Protein AF-A0A6C1BSD2-F1 (afdb_monomer)

Radius of gyration: 24.53 Å; Cα contacts (8 Å, |Δi|>4): 377; chains: 1; bounding box: 72×39×65 Å

pLDDT: mean 93.05, std 9.71, range [35.31, 98.69]

Foldseek 3Di:
DALVVLLVLLCCQLPVQLLVVLLLCCLVCVCQQQPPPDPDHNLVSSQVVSVVSSVVSNQLSVLVVVQVLCVVVPWPKDAQDWQADPNDTDTFGIWTDDPQEIEGEHEDAADPDDPVVVVVVLVSQLVVVVSVCVVRVRGPYYEYEYEHQAPPHCPCVVVVVVSQVVSCVVVVHHYYYYYHLRVCVVVPNSVVSVSSVVSVVVSVVVDDPTDDQACQVDLVSSLVSHLPHDLSSLVSCLPPVQCLPQSHSVCVNHVQCSSLVVSLVCLCPDDDPCNVSSPVSSVSSVVSCCVHNPPPPPPPDD

Nearest PDB structures (foldseek):
  8ibz-assembly1_C  TM=6.500E-01  e=4.547E-03  Bombyx mori
  8gh6-assembly1_A  TM=4.644E-01  e=2.088E-03  Bombyx mori
  1y88-assembly1_A  TM=4.241E-01  e=9.586E-04  Archaeoglobus fulgidus
  8ibx-assembly1_C  TM=4.439E-01  e=9.401E-03  Bombyx mori
  7pxd-assembly1_D  TM=2.926E-01  e=2.832E+00  Mycobacterium tuberculosis

Secondary structure (DSSP, 8-state):
--HHHHHHHHHHHHHSSHHHHHHHHHHH-THHHH-TT-SS-HHHHHHHHHHHHHHHHHHHHHHHHHHHHHHHTT-EEEEEEEEEETTEEEEEEEEEE-SSEEEEEEEES-B---HHHHHHHHHHHHHHHHHHHHHHTTSSEEEEEEEES--S-BTTHHHHHHHHHHHHHHHT-EEEEEETHHHHHHTT-HHHHHHHHHHHHHHHTTS-SS----TTSSHHHHHHHHTTS-HHHHHHHHH-GGGGSTTSHHHHH-SS-HHHHHHHHHHHH--STTHHHHHHHHHHHHHHHHHHS---------

Structure (mmCIF, N/CA/C/O backbone):
data_AF-A0A6C1BSD2-F1
#
_entry.id   AF-A0A6C1BSD2-F1
#
loop_
_atom_site.group_PDB
_atom_site.id
_atom_site.type_symbol
_atom_site.label_atom_id
_atom_site.label_alt_id
_atom_site.label_comp_id
_atom_site.label_asym_id
_atom_site.label_entity_id
_atom_site.label_seq_id
_atom_site.pdbx_PDB_ins_code
_atom_site.Cartn_x
_atom_site.Cartn_y
_atom_site.Cartn_z
_atom_site.occupancy
_atom_site.B_iso_or_equiv
_atom_site.auth_seq_id
_atom_site.auth_comp_id
_atom_site.auth_asym_id
_atom_site.auth_atom_id
_atom_site.pdbx_PDB_model_num
ATOM 1 N N . MET A 1 1 ? 4.562 -17.497 -11.670 1.00 89.88 1 MET A N 1
ATOM 2 C CA . MET A 1 1 ? 4.056 -17.541 -10.279 1.00 89.88 1 MET A CA 1
ATOM 3 C C . MET A 1 1 ? 2.717 -18.262 -10.264 1.00 89.88 1 MET A C 1
ATOM 5 O O . MET A 1 1 ? 1.943 -18.081 -11.205 1.00 89.88 1 MET A O 1
ATOM 9 N N . LYS A 1 2 ? 2.427 -19.124 -9.280 1.00 93.06 2 LYS A N 1
ATOM 10 C CA . LYS A 1 2 ? 1.142 -19.855 -9.250 1.00 93.06 2 LYS A CA 1
ATOM 11 C C . LYS A 1 2 ? 0.008 -18.945 -8.768 1.00 93.06 2 LYS A C 1
ATOM 13 O O . LYS A 1 2 ? 0.247 -18.009 -8.010 1.00 93.06 2 LYS A O 1
ATOM 18 N N . CYS A 1 3 ? -1.236 -19.244 -9.160 1.00 94.62 3 CYS A N 1
ATOM 19 C CA . CYS A 1 3 ? -2.389 -18.449 -8.721 1.00 94.62 3 CYS A CA 1
ATOM 20 C C . CYS A 1 3 ? -2.559 -18.409 -7.199 1.00 94.62 3 CYS A C 1
ATOM 22 O O . CYS A 1 3 ? -2.936 -17.371 -6.670 1.00 94.62 3 CYS A O 1
ATOM 24 N N . GLU A 1 4 ? -2.272 -19.507 -6.498 1.00 95.94 4 GLU A N 1
ATOM 25 C CA . GLU A 1 4 ? -2.357 -19.566 -5.032 1.00 95.94 4 GLU A CA 1
ATOM 26 C C . GLU A 1 4 ? -1.411 -18.553 -4.373 1.00 95.94 4 GLU A C 1
ATOM 28 O O . GLU A 1 4 ? -1.825 -17.821 -3.476 1.00 95.94 4 GLU A O 1
ATOM 33 N N . ASP A 1 5 ? -0.181 -18.439 -4.884 1.00 96.56 5 ASP A N 1
ATOM 34 C CA . ASP A 1 5 ? 0.816 -17.495 -4.377 1.00 96.56 5 ASP A CA 1
ATOM 35 C C . ASP A 1 5 ? 0.387 -16.044 -4.646 1.00 96.56 5 ASP A C 1
ATOM 37 O O . ASP A 1 5 ? 0.456 -15.197 -3.757 1.00 96.56 5 ASP A O 1
ATOM 41 N N . ILE A 1 6 ? -0.119 -15.761 -5.854 1.00 97.38 6 ILE A N 1
ATOM 42 C CA . ILE A 1 6 ? -0.644 -14.436 -6.233 1.00 97.38 6 ILE A CA 1
ATOM 43 C C . ILE A 1 6 ? -1.792 -14.031 -5.300 1.00 97.38 6 ILE A C 1
ATOM 45 O O . ILE A 1 6 ? -1.814 -12.917 -4.780 1.00 97.38 6 ILE A O 1
ATOM 49 N N . ILE A 1 7 ? -2.738 -14.942 -5.066 1.00 97.25 7 ILE A N 1
ATOM 50 C CA . ILE A 1 7 ? -3.891 -14.703 -4.192 1.00 97.25 7 ILE A CA 1
ATOM 51 C C . ILE A 1 7 ? -3.448 -14.484 -2.745 1.00 97.25 7 ILE A C 1
ATOM 53 O O . ILE A 1 7 ? -3.994 -13.604 -2.080 1.00 97.25 7 ILE A O 1
ATOM 57 N N . SER A 1 8 ? -2.456 -15.240 -2.263 1.00 96.62 8 SER A N 1
ATOM 58 C CA . SER A 1 8 ? -1.897 -15.036 -0.923 1.00 96.62 8 SER A CA 1
ATOM 59 C C . SER A 1 8 ? -1.308 -13.636 -0.784 1.00 96.62 8 SER A C 1
ATOM 61 O O . SER A 1 8 ? -1.677 -12.925 0.145 1.00 96.62 8 SER A O 1
ATOM 63 N N . VAL A 1 9 ? -0.478 -13.199 -1.740 1.00 97.25 9 VAL A N 1
ATOM 64 C CA . VAL A 1 9 ? 0.117 -11.851 -1.724 1.00 97.25 9 VAL A CA 1
ATOM 65 C C . VAL A 1 9 ? -0.964 -10.770 -1.717 1.00 97.25 9 VAL A C 1
ATOM 67 O O . VAL A 1 9 ? -0.905 -9.860 -0.891 1.00 97.25 9 VAL A O 1
ATOM 70 N N . LEU A 1 10 ? -1.985 -10.890 -2.574 1.00 97.56 10 LEU A N 1
ATOM 71 C CA . LEU A 1 10 ? -3.104 -9.943 -2.608 1.00 97.56 10 LEU A CA 1
ATOM 72 C C . LEU A 1 10 ? -3.843 -9.892 -1.267 1.00 97.56 10 LEU A C 1
ATOM 74 O O . LEU A 1 10 ? -4.085 -8.809 -0.735 1.00 97.56 10 LEU A O 1
ATOM 78 N N . ASN A 1 11 ? -4.192 -11.049 -0.704 1.00 95.94 11 ASN A N 1
ATOM 79 C CA . ASN A 1 11 ? -4.957 -11.106 0.538 1.00 95.94 11 ASN A CA 1
ATOM 80 C C . ASN A 1 11 ? -4.162 -10.560 1.729 1.00 95.94 11 ASN A C 1
ATOM 82 O O . ASN A 1 11 ? -4.698 -9.777 2.517 1.00 95.94 11 ASN A O 1
ATOM 86 N N . ASP A 1 12 ? -2.888 -10.931 1.837 1.00 95.31 12 ASP A N 1
ATOM 87 C CA . ASP A 1 12 ? -2.022 -10.506 2.932 1.00 95.31 12 ASP A CA 1
ATOM 88 C C . ASP A 1 12 ? -1.743 -9.000 2.870 1.00 95.31 12 ASP A C 1
ATOM 90 O O . ASP A 1 12 ? -1.866 -8.304 3.884 1.00 95.31 12 ASP A O 1
ATOM 94 N N . ALA A 1 13 ? -1.429 -8.472 1.682 1.00 95.31 13 ALA A N 1
ATOM 95 C CA . ALA A 1 13 ? -1.149 -7.052 1.496 1.00 95.31 13 ALA A CA 1
ATOM 96 C C . ALA A 1 13 ? -2.390 -6.185 1.754 1.00 95.31 13 ALA A C 1
ATOM 98 O O . ALA A 1 13 ? -2.319 -5.192 2.485 1.00 95.31 13 ALA A O 1
ATOM 99 N N . ILE A 1 14 ? -3.540 -6.570 1.190 1.00 94.75 14 ILE A N 1
ATOM 100 C CA . ILE A 1 14 ? -4.758 -5.752 1.203 1.00 94.75 14 ILE A CA 1
ATOM 101 C C . ILE A 1 14 ? -5.483 -5.870 2.549 1.00 94.75 14 ILE A C 1
ATOM 103 O O . ILE A 1 14 ? -5.785 -4.846 3.169 1.00 94.75 14 ILE A O 1
ATOM 107 N N . PHE A 1 15 ? -5.709 -7.096 3.033 1.00 93.25 15 PHE A N 1
ATOM 108 C CA . PHE A 1 15 ? -6.579 -7.381 4.184 1.00 93.25 15 PHE A CA 1
ATOM 109 C C . PHE A 1 15 ? -5.822 -7.796 5.455 1.00 93.25 15 PHE A C 1
ATOM 111 O O . PHE A 1 15 ? -6.416 -7.876 6.529 1.00 93.25 15 PHE A O 1
ATOM 118 N N . GLY A 1 16 ? -4.514 -8.066 5.387 1.00 91.38 16 GLY A N 1
ATOM 119 C CA . GLY A 1 16 ? -3.771 -8.599 6.535 1.00 91.38 16 GLY A CA 1
ATOM 120 C C . GLY A 1 16 ? -3.729 -7.656 7.745 1.00 91.38 16 GLY A C 1
ATOM 121 O O . GLY A 1 16 ? -3.786 -8.107 8.891 1.00 91.38 16 GLY A O 1
ATOM 122 N N . LYS A 1 17 ? -3.664 -6.339 7.501 1.00 92.31 17 LYS A N 1
ATOM 123 C CA . LYS A 1 17 ? -3.504 -5.295 8.539 1.00 92.31 17 LYS A CA 1
ATOM 124 C C . LYS A 1 17 ? -4.595 -4.223 8.541 1.00 92.31 17 LYS A C 1
ATOM 126 O O . LYS A 1 17 ? -4.500 -3.245 9.280 1.00 92.31 17 LYS A O 1
ATOM 131 N N . ASP A 1 18 ? -5.638 -4.395 7.740 1.00 92.62 18 ASP A N 1
ATOM 132 C CA . ASP A 1 18 ? -6.711 -3.413 7.552 1.00 92.62 18 ASP A CA 1
ATOM 133 C C . ASP A 1 18 ? -7.370 -2.971 8.877 1.00 92.62 18 ASP A C 1
ATOM 135 O O . ASP A 1 18 ? -7.545 -1.773 9.132 1.00 92.62 18 ASP A O 1
ATOM 139 N N . LYS A 1 19 ? -7.635 -3.924 9.783 1.00 94.88 19 LYS A N 1
ATOM 140 C CA . LYS A 1 19 ? -8.258 -3.662 11.081 1.00 94.88 19 LYS A CA 1
ATOM 141 C C . LYS A 1 19 ? -7.365 -2.826 11.990 1.00 94.88 19 LYS A C 1
ATOM 143 O O . LYS A 1 19 ? -7.853 -1.912 12.658 1.00 94.88 19 LYS A O 1
ATOM 148 N N . GLN A 1 20 ? -6.070 -3.147 12.014 1.00 95.50 20 GLN A N 1
ATOM 149 C CA . GLN A 1 20 ? -5.058 -2.440 12.800 1.00 95.50 20 GLN A CA 1
ATOM 150 C C . GLN A 1 20 ? -4.929 -0.994 12.324 1.00 95.50 20 GLN A C 1
ATOM 152 O O . GLN A 1 20 ? -5.063 -0.071 13.125 1.00 95.50 20 GLN A O 1
ATOM 157 N N . GLU A 1 21 ? -4.761 -0.805 11.016 1.00 95.38 21 GLU A N 1
ATOM 158 C CA . GLU A 1 21 ? -4.589 0.512 10.404 1.00 95.38 21 GLU A CA 1
ATOM 159 C C . GLU A 1 21 ? -5.798 1.420 10.618 1.00 95.38 21 GLU A C 1
ATOM 161 O O . GLU A 1 21 ? -5.627 2.618 10.846 1.00 95.38 21 GLU A O 1
ATOM 166 N N . LEU A 1 22 ? -7.021 0.875 10.583 1.00 96.56 22 LEU A N 1
ATOM 167 C CA . LEU A 1 22 ? -8.209 1.668 10.891 1.00 96.56 22 LEU A CA 1
ATOM 168 C C . LEU A 1 22 ? -8.178 2.168 12.343 1.00 96.56 22 LEU A C 1
ATOM 170 O O . LEU A 1 22 ? -8.413 3.352 12.580 1.00 96.56 22 LEU A O 1
ATOM 174 N N . ILE A 1 23 ? -7.845 1.311 13.314 1.00 97.56 23 ILE A N 1
ATOM 175 C CA . ILE A 1 23 ? -7.745 1.718 14.727 1.00 97.56 23 ILE A CA 1
ATOM 176 C C . ILE A 1 23 ? -6.604 2.719 14.944 1.00 97.56 23 ILE A C 1
ATOM 178 O O . ILE A 1 23 ? -6.779 3.709 15.656 1.00 97.56 23 ILE A O 1
ATOM 182 N N . GLU A 1 24 ? -5.451 2.517 14.311 1.00 97.25 24 GLU A N 1
ATOM 183 C CA . GLU A 1 24 ? -4.334 3.465 14.372 1.00 97.25 24 GLU A CA 1
ATOM 184 C C . GLU A 1 24 ? -4.720 4.817 13.776 1.00 97.25 24 GLU A C 1
ATOM 186 O O . GLU A 1 24 ? -4.515 5.857 14.406 1.00 97.25 24 GLU A O 1
ATOM 191 N N . ARG A 1 25 ? -5.380 4.821 12.613 1.00 96.56 25 ARG A N 1
ATOM 192 C CA . ARG A 1 25 ? -5.826 6.060 11.981 1.00 96.56 25 ARG A CA 1
ATOM 193 C C . ARG A 1 25 ? -6.873 6.786 12.818 1.00 96.56 25 ARG A C 1
ATOM 195 O O . ARG A 1 25 ? -6.841 8.016 12.870 1.00 96.56 25 ARG A O 1
ATOM 202 N N . LEU A 1 26 ? -7.763 6.053 13.485 1.00 96.12 26 LEU A N 1
ATOM 203 C CA . LEU A 1 26 ? -8.723 6.612 14.439 1.00 96.12 26 LEU A CA 1
ATOM 204 C C . LEU A 1 26 ? -8.036 7.254 15.642 1.00 96.12 26 LEU A C 1
ATOM 206 O O . LEU A 1 26 ? -8.467 8.310 16.099 1.00 96.12 26 LEU A O 1
ATOM 210 N N . ALA A 1 27 ? -6.961 6.642 16.136 1.00 96.88 27 ALA A N 1
ATOM 211 C CA . ALA A 1 27 ? -6.181 7.180 17.241 1.00 96.88 27 ALA A CA 1
ATOM 212 C C . ALA A 1 27 ? -5.414 8.452 16.843 1.00 96.88 27 ALA A C 1
ATOM 214 O O . ALA A 1 27 ? -5.238 9.350 17.665 1.00 96.88 27 ALA A O 1
ATOM 215 N N . GLU A 1 28 ? -4.923 8.526 15.605 1.00 96.44 28 GLU A N 1
ATOM 216 C CA . GLU A 1 28 ? -4.148 9.664 15.104 1.00 96.44 28 GLU A CA 1
ATOM 217 C C . GLU A 1 28 ? -5.007 10.852 14.669 1.00 96.44 28 GLU A C 1
ATOM 219 O O . GLU A 1 28 ? -4.642 11.988 14.954 1.00 96.44 28 GLU A O 1
ATOM 224 N N . ASN A 1 29 ? -6.100 10.592 13.946 1.00 94.38 29 ASN A N 1
ATOM 225 C CA . ASN A 1 29 ? -6.903 11.609 13.260 1.00 94.38 29 ASN A CA 1
ATOM 226 C C . ASN A 1 29 ? -8.414 11.325 13.423 1.00 94.38 29 ASN A C 1
ATOM 228 O O . ASN A 1 29 ? -9.113 11.078 12.428 1.00 94.38 29 ASN A O 1
ATOM 232 N N . PRO A 1 30 ? -8.942 11.295 14.662 1.00 93.19 30 PRO A N 1
ATOM 233 C CA . PRO A 1 30 ? -10.333 10.923 14.937 1.00 93.19 30 PRO A CA 1
ATOM 234 C C . PRO A 1 30 ? -11.348 11.811 14.199 1.00 93.19 30 PRO A C 1
ATOM 236 O O . PRO A 1 30 ? -12.362 11.327 13.693 1.00 93.19 30 PRO A O 1
ATOM 239 N N . GLU A 1 31 ? -11.059 13.103 14.042 1.00 91.62 31 GLU A N 1
ATOM 240 C CA . GLU A 1 31 ? -11.905 14.082 13.353 1.00 91.62 31 GLU A CA 1
ATOM 241 C C . GLU A 1 31 ? -12.174 13.739 11.880 1.00 91.62 31 GLU A C 1
ATOM 243 O O . GLU A 1 31 ? -13.183 14.171 11.316 1.00 91.62 31 GLU A O 1
ATOM 248 N N . ARG A 1 32 ? -11.333 12.905 11.248 1.00 89.62 32 ARG A N 1
ATOM 249 C CA . ARG A 1 32 ? -11.608 12.395 9.895 1.00 89.62 32 ARG A CA 1
ATOM 250 C C . ARG A 1 32 ? -12.838 11.488 9.846 1.00 89.62 32 ARG A C 1
ATOM 252 O O . ARG A 1 32 ? -13.468 11.402 8.786 1.00 89.62 32 ARG A O 1
ATOM 259 N N . PHE A 1 33 ? -13.187 10.860 10.964 1.00 91.94 33 PHE A N 1
ATOM 260 C CA . PHE A 1 33 ? -14.273 9.890 11.060 1.00 91.94 33 PHE A CA 1
ATOM 261 C C . PHE A 1 33 ? -15.505 10.439 11.779 1.00 91.94 33 PHE A C 1
ATOM 263 O O . PHE A 1 33 ? -16.618 10.113 11.375 1.00 91.94 33 PHE A O 1
ATOM 270 N N . ILE A 1 34 ? -15.309 11.281 12.799 1.00 90.81 34 ILE A N 1
ATOM 271 C CA . ILE A 1 34 ? -16.392 11.804 13.653 1.00 90.81 34 ILE A CA 1
ATOM 272 C C . ILE A 1 34 ? -16.614 13.324 13.530 1.00 90.81 34 ILE A C 1
ATOM 274 O O . ILE A 1 34 ? -17.400 13.898 14.275 1.00 90.81 34 ILE A O 1
ATOM 278 N N . GLY A 1 35 ? -15.914 14.010 12.622 1.00 87.62 35 GLY A N 1
ATOM 279 C CA . GLY A 1 35 ? -15.991 15.468 12.498 1.00 87.62 35 GLY A CA 1
ATOM 280 C C . GLY A 1 35 ? -17.374 15.987 12.078 1.00 87.62 35 GLY A C 1
ATOM 281 O O . GLY A 1 35 ? -17.935 15.528 11.086 1.00 87.62 35 GLY A O 1
ATOM 282 N N . LEU A 1 36 ? -17.866 17.013 12.785 1.00 87.81 36 LEU A N 1
ATOM 283 C CA . LEU A 1 36 ? -19.198 17.611 12.599 1.00 87.81 36 LEU A CA 1
ATOM 284 C C . LEU A 1 36 ? -19.437 18.184 11.191 1.00 87.81 36 LEU A C 1
ATOM 286 O O . LEU A 1 36 ? -20.522 18.049 10.636 1.00 87.81 36 LEU A O 1
ATOM 290 N N . PHE A 1 37 ? -18.424 18.808 10.586 1.00 89.12 37 PHE A N 1
ATOM 291 C CA . PHE A 1 37 ? -18.525 19.427 9.256 1.00 89.12 37 PHE A CA 1
ATOM 292 C C . PHE A 1 37 ? -18.333 18.418 8.115 1.00 89.12 37 PHE A C 1
ATOM 294 O O . PHE A 1 37 ? -17.682 18.703 7.108 1.00 89.12 37 PHE A O 1
ATOM 301 N N . ARG A 1 38 ? -18.865 17.203 8.276 1.00 81.44 38 ARG A N 1
ATOM 302 C CA . ARG A 1 38 ? -18.862 16.161 7.248 1.00 81.44 38 ARG A CA 1
ATOM 303 C C . ARG A 1 38 ? -20.281 15.613 7.087 1.00 81.44 38 ARG A C 1
ATOM 305 O O . ARG A 1 38 ? -20.904 15.255 8.077 1.00 81.44 38 ARG A O 1
ATOM 312 N N . PRO A 1 39 ? -20.785 15.476 5.850 1.00 87.25 39 PRO A N 1
ATOM 313 C CA . PRO A 1 39 ? -22.143 14.980 5.615 1.00 87.25 39 PRO A CA 1
ATOM 314 C C . PRO A 1 39 ? -22.291 13.464 5.847 1.00 87.25 39 PRO A C 1
ATOM 316 O O . PRO A 1 39 ? -23.397 12.937 5.836 1.00 87.25 39 PRO A O 1
ATOM 319 N N . THR A 1 40 ? -21.184 12.736 6.020 1.00 89.38 40 THR A N 1
ATOM 320 C CA . THR A 1 40 ? -21.150 11.269 6.126 1.00 89.38 40 THR A CA 1
ATOM 321 C C . THR A 1 40 ? -20.967 10.809 7.568 1.00 89.38 40 THR A C 1
ATOM 323 O O . THR A 1 40 ? -20.046 11.275 8.238 1.00 89.38 40 THR A O 1
ATOM 326 N N . LYS A 1 41 ? -21.759 9.819 7.991 1.00 91.00 41 LYS A N 1
ATOM 327 C CA . LYS A 1 41 ? -21.676 9.190 9.318 1.00 91.00 41 LYS A CA 1
ATOM 328 C C . LYS A 1 41 ? -20.396 8.347 9.511 1.00 91.00 41 LYS A C 1
ATOM 330 O O . LYS A 1 41 ? -19.807 7.919 8.511 1.00 91.00 41 LYS A O 1
ATOM 335 N N . PRO A 1 42 ? -20.011 8.023 10.763 1.00 91.19 42 PRO A N 1
ATOM 336 C CA . PRO A 1 42 ? -18.790 7.265 11.056 1.00 91.19 42 PRO A CA 1
ATOM 337 C C . PRO A 1 42 ? -18.680 5.915 10.335 1.00 91.19 42 PRO A C 1
ATOM 339 O O . PRO A 1 42 ? -17.617 5.600 9.808 1.00 91.19 42 PRO A O 1
ATOM 342 N N . TYR A 1 43 ? -19.782 5.162 10.223 1.00 91.81 43 TYR A N 1
ATOM 343 C CA . TYR A 1 43 ? -19.840 3.899 9.468 1.00 91.81 43 TYR A CA 1
ATOM 344 C C . TYR A 1 43 ? -19.359 4.058 8.022 1.00 91.81 43 TYR A C 1
ATOM 346 O O . TYR A 1 43 ? -18.438 3.376 7.578 1.00 91.81 43 TYR A O 1
ATOM 354 N N . ALA A 1 44 ? -19.929 5.028 7.303 1.00 92.69 44 ALA A N 1
ATOM 355 C CA . ALA A 1 44 ? -19.555 5.297 5.921 1.00 92.69 44 ALA A CA 1
ATOM 356 C C . ALA A 1 44 ? -18.099 5.773 5.809 1.00 92.69 44 ALA A C 1
ATOM 358 O O . ALA A 1 44 ? -17.425 5.454 4.834 1.00 92.69 44 ALA A O 1
ATOM 359 N N . LYS A 1 45 ? -17.589 6.507 6.808 1.00 93.25 45 LYS A N 1
ATOM 360 C CA . LYS A 1 45 ? -16.184 6.933 6.837 1.00 93.25 45 LYS A CA 1
ATOM 361 C C . LYS A 1 45 ? -15.205 5.789 7.070 1.00 93.25 45 LYS A C 1
ATOM 363 O O . LYS A 1 45 ? -14.163 5.781 6.421 1.00 93.25 45 LYS A O 1
ATOM 368 N N . ALA A 1 46 ? -15.533 4.838 7.939 1.00 94.25 46 ALA A N 1
ATOM 369 C CA . ALA A 1 46 ? -14.731 3.634 8.137 1.00 94.25 46 ALA A CA 1
ATOM 370 C C . ALA A 1 46 ? -14.640 2.814 6.840 1.00 94.25 46 ALA A C 1
ATOM 372 O O . ALA A 1 46 ? -13.541 2.496 6.396 1.00 94.25 46 ALA A O 1
ATOM 373 N N . ILE A 1 47 ? -15.776 2.576 6.172 1.00 94.69 47 ILE A N 1
ATOM 374 C CA . ILE A 1 47 ? -15.802 1.886 4.871 1.00 94.69 47 ILE A CA 1
ATOM 375 C C . ILE A 1 47 ? -15.007 2.655 3.822 1.00 94.69 47 ILE A C 1
ATOM 377 O O . ILE A 1 47 ? -14.176 2.070 3.136 1.00 94.69 47 ILE A O 1
ATOM 381 N N . GLN A 1 48 ? -15.231 3.968 3.708 1.00 94.38 48 GLN A N 1
ATOM 382 C CA . GLN A 1 48 ? -14.506 4.806 2.754 1.00 94.38 48 GLN A CA 1
ATOM 383 C C . GLN A 1 48 ? -12.991 4.698 2.963 1.00 94.38 48 GLN A C 1
ATOM 385 O O . GLN A 1 48 ? -12.251 4.595 1.988 1.00 94.38 48 GLN A O 1
ATOM 390 N N . PHE A 1 49 ? -12.534 4.723 4.216 1.00 95.19 49 PHE A N 1
ATOM 391 C CA . PHE A 1 49 ? -11.121 4.570 4.543 1.00 95.19 49 PHE A CA 1
ATOM 392 C C . PHE A 1 49 ? -10.579 3.207 4.101 1.00 95.19 49 PHE A C 1
ATOM 394 O O . PHE A 1 49 ? -9.547 3.164 3.437 1.00 95.19 49 PHE A O 1
ATOM 401 N N . LEU A 1 50 ? -11.279 2.116 4.426 1.00 95.31 50 LEU A N 1
ATOM 402 C CA . LEU A 1 50 ? -10.847 0.764 4.066 1.00 95.31 50 LEU A CA 1
ATOM 403 C C . LEU A 1 50 ? -10.799 0.571 2.551 1.00 95.31 50 LEU A C 1
ATOM 405 O O . LEU A 1 50 ? -9.779 0.136 2.038 1.00 95.31 50 LEU A O 1
ATOM 409 N N . LEU A 1 51 ? -11.839 0.986 1.823 1.00 95.19 51 LEU A N 1
ATOM 410 C CA . LEU A 1 51 ? -11.867 0.904 0.359 1.00 95.19 51 LEU A CA 1
ATOM 411 C C . LEU A 1 51 ? -10.707 1.677 -0.282 1.00 95.19 51 LEU A C 1
ATOM 413 O O . LEU A 1 51 ? -10.049 1.169 -1.182 1.00 95.19 51 LEU A O 1
ATOM 417 N N . GLN A 1 52 ? -10.420 2.888 0.204 1.00 94.12 52 GLN A N 1
ATOM 418 C CA . GLN A 1 52 ? -9.275 3.665 -0.279 1.00 94.12 52 GLN A CA 1
ATOM 419 C C . GLN A 1 52 ? -7.940 2.988 0.050 1.00 94.12 52 GLN A C 1
ATOM 421 O O . GLN A 1 52 ? -7.047 2.979 -0.793 1.00 94.12 52 GLN A O 1
ATOM 426 N N . SER A 1 53 ? -7.807 2.422 1.253 1.00 95.25 53 SER A N 1
ATOM 427 C CA . SER A 1 53 ? -6.618 1.662 1.651 1.00 95.25 53 SER A CA 1
ATOM 428 C C . SER A 1 53 ? -6.423 0.438 0.754 1.00 95.25 53 SER A C 1
ATOM 430 O O . SER A 1 53 ? -5.319 0.210 0.271 1.00 95.25 53 SER A O 1
ATOM 432 N N . HIS A 1 54 ? -7.498 -0.296 0.453 1.00 95.19 54 HIS A N 1
ATOM 433 C CA . HIS A 1 54 ? -7.446 -1.477 -0.402 1.00 95.19 54 HIS A CA 1
ATOM 434 C C . HIS A 1 54 ? -6.971 -1.149 -1.820 1.00 95.19 54 HIS A C 1
ATOM 436 O O . HIS A 1 54 ? -6.129 -1.867 -2.344 1.00 95.19 54 HIS A O 1
ATOM 442 N N . GLU A 1 55 ? -7.451 -0.058 -2.426 1.00 94.38 55 GLU A N 1
ATOM 443 C CA . GLU A 1 55 ? -7.007 0.363 -3.766 1.00 94.38 55 GLU A CA 1
ATOM 444 C C . GLU A 1 55 ? -5.519 0.743 -3.796 1.00 94.38 55 GLU A C 1
ATOM 446 O O . GLU A 1 55 ? -4.816 0.400 -4.744 1.00 94.38 55 GLU A O 1
ATOM 451 N N . ILE A 1 56 ? -5.023 1.425 -2.755 1.00 93.12 56 ILE A N 1
ATOM 452 C CA . ILE A 1 56 ? -3.597 1.774 -2.645 1.00 93.12 56 ILE A CA 1
ATOM 453 C C . ILE A 1 56 ? -2.760 0.498 -2.529 1.00 93.12 56 ILE A C 1
ATOM 455 O O . ILE A 1 56 ? -1.863 0.271 -3.333 1.00 93.12 56 ILE A O 1
ATOM 459 N N . LYS A 1 57 ? -3.115 -0.367 -1.576 1.00 96.44 57 LYS A N 1
ATOM 460 C CA . LYS A 1 57 ? -2.405 -1.621 -1.308 1.00 96.44 57 LYS A CA 1
ATOM 461 C C . LYS A 1 57 ? -2.476 -2.608 -2.462 1.00 96.44 57 LYS A C 1
ATOM 463 O O . LYS A 1 57 ? -1.561 -3.401 -2.628 1.00 96.44 57 LYS A O 1
ATOM 468 N N . PHE A 1 58 ? -3.547 -2.575 -3.252 1.00 96.81 58 PHE A N 1
ATOM 469 C CA . PHE A 1 58 ? -3.629 -3.351 -4.482 1.00 96.81 58 PHE A CA 1
ATOM 470 C C . PHE A 1 58 ? -2.539 -2.921 -5.468 1.00 96.81 58 PHE A C 1
ATOM 472 O O . PHE A 1 58 ? -1.905 -3.782 -6.064 1.00 96.81 58 PHE A O 1
ATOM 479 N N . GLY A 1 59 ? -2.279 -1.616 -5.607 1.00 96.00 59 GLY A N 1
ATOM 480 C CA . GLY A 1 59 ? -1.154 -1.111 -6.397 1.00 96.00 59 GLY A CA 1
ATOM 481 C C . GLY A 1 59 ? 0.184 -1.671 -5.915 1.00 96.00 59 GLY A C 1
ATOM 482 O O . GLY A 1 59 ? 0.875 -2.319 -6.697 1.00 96.00 59 GLY A O 1
ATOM 483 N N . ASP A 1 60 ? 0.477 -1.512 -4.623 1.00 95.56 60 ASP A N 1
ATOM 484 C CA . ASP A 1 60 ? 1.718 -2.004 -4.006 1.00 95.56 60 ASP A CA 1
ATOM 485 C C . ASP A 1 60 ? 1.872 -3.533 -4.177 1.00 95.56 60 ASP A C 1
ATOM 487 O O . ASP A 1 60 ? 2.925 -4.033 -4.565 1.00 95.56 60 ASP A O 1
ATOM 491 N N . ALA A 1 61 ? 0.795 -4.297 -3.963 1.00 97.62 61 ALA A N 1
ATOM 492 C CA . ALA A 1 61 ? 0.803 -5.750 -4.127 1.00 97.62 61 ALA A CA 1
ATOM 493 C C . ALA A 1 61 ? 1.064 -6.170 -5.581 1.00 97.62 61 ALA A C 1
ATOM 495 O O . ALA A 1 61 ? 1.727 -7.177 -5.832 1.00 97.62 61 ALA A O 1
ATOM 496 N N . MET A 1 62 ? 0.549 -5.413 -6.554 1.00 98.12 62 MET A N 1
ATOM 497 C CA . MET A 1 62 ? 0.805 -5.688 -7.965 1.00 98.12 62 MET A CA 1
ATOM 498 C C . MET A 1 62 ? 2.268 -5.444 -8.340 1.00 98.12 62 MET A C 1
ATOM 500 O O . MET A 1 62 ? 2.794 -6.203 -9.152 1.00 98.12 62 MET A O 1
ATOM 504 N N . GLU A 1 63 ? 2.935 -4.449 -7.747 1.00 97.88 63 GLU A N 1
ATOM 505 C CA . GLU A 1 63 ? 4.382 -4.247 -7.918 1.00 97.88 63 GLU A CA 1
ATOM 506 C C . GLU A 1 63 ? 5.161 -5.492 -7.468 1.00 97.88 63 GLU A C 1
ATOM 508 O O . GLU A 1 63 ? 5.960 -6.037 -8.238 1.00 97.88 63 GLU A O 1
ATOM 513 N N . ASP A 1 64 ? 4.844 -6.008 -6.275 1.00 97.56 64 ASP A N 1
ATOM 514 C CA . ASP A 1 64 ? 5.436 -7.235 -5.730 1.00 97.56 64 ASP A CA 1
A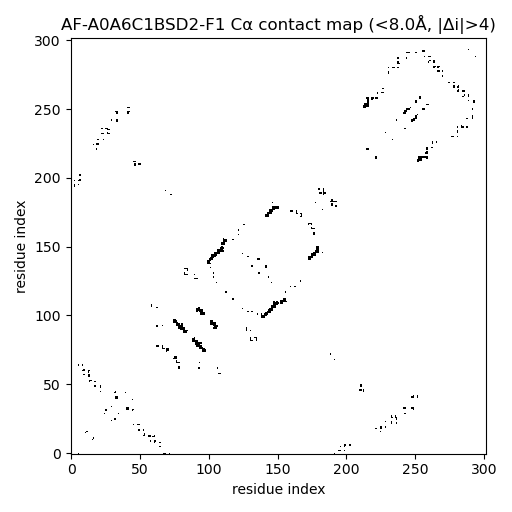TOM 515 C C . ASP A 1 64 ? 5.178 -8.458 -6.622 1.00 97.56 64 ASP A C 1
ATOM 517 O O . ASP A 1 64 ? 6.089 -9.244 -6.903 1.00 97.56 64 ASP A O 1
ATOM 521 N N . ILE A 1 65 ? 3.943 -8.635 -7.096 1.00 98.50 65 ILE A N 1
ATOM 522 C CA . ILE A 1 65 ? 3.568 -9.764 -7.959 1.00 98.50 65 ILE A CA 1
ATOM 523 C C . ILE A 1 65 ? 4.321 -9.708 -9.289 1.00 98.50 65 ILE A C 1
ATOM 525 O O . ILE A 1 65 ? 4.898 -10.712 -9.707 1.00 98.50 65 ILE A O 1
ATOM 529 N N . ILE A 1 66 ? 4.343 -8.547 -9.949 1.00 98.38 66 ILE A N 1
ATOM 530 C CA . ILE A 1 66 ? 5.017 -8.377 -11.242 1.00 98.38 66 ILE A CA 1
ATOM 531 C C . ILE A 1 66 ? 6.511 -8.670 -11.092 1.00 98.38 66 ILE A C 1
ATOM 533 O O . ILE A 1 66 ? 7.065 -9.455 -11.863 1.00 98.38 66 ILE A O 1
ATOM 537 N N . ALA A 1 67 ? 7.157 -8.110 -10.070 1.00 97.81 67 ALA A N 1
ATOM 538 C CA . ALA A 1 67 ? 8.570 -8.355 -9.818 1.00 97.81 67 ALA A CA 1
ATOM 539 C C . ALA A 1 67 ? 8.880 -9.828 -9.513 1.00 97.81 67 ALA A C 1
ATOM 541 O O . ALA A 1 67 ? 9.888 -10.355 -9.986 1.00 97.81 67 ALA A O 1
ATOM 542 N N . ASN A 1 68 ? 8.018 -10.518 -8.762 1.00 97.75 68 ASN A N 1
ATOM 543 C CA . ASN A 1 68 ? 8.185 -11.946 -8.496 1.00 97.75 68 ASN A CA 1
ATOM 544 C C . ASN A 1 68 ? 8.002 -12.799 -9.756 1.00 97.75 68 ASN A C 1
ATOM 546 O O . ASN A 1 68 ? 8.749 -13.758 -9.944 1.00 97.75 68 ASN A O 1
ATOM 550 N N . ILE A 1 69 ? 7.081 -12.431 -10.654 1.00 98.00 69 ILE A N 1
ATOM 551 C CA . ILE A 1 69 ? 6.963 -13.083 -11.965 1.00 98.00 69 ILE A CA 1
ATOM 552 C C . ILE A 1 69 ? 8.271 -12.929 -12.749 1.00 98.00 69 ILE A C 1
ATOM 554 O O . ILE A 1 69 ? 8.820 -13.929 -13.207 1.00 98.00 69 ILE A O 1
ATOM 558 N N . PHE A 1 70 ? 8.822 -11.715 -12.847 1.00 97.38 70 PHE A N 1
ATOM 559 C CA . PHE A 1 70 ? 10.122 -11.501 -13.491 1.00 97.38 70 PHE A CA 1
ATOM 560 C C . PHE A 1 70 ? 11.232 -12.333 -12.837 1.00 97.38 70 PHE A C 1
ATOM 562 O O . PHE A 1 70 ? 12.036 -12.959 -13.528 1.00 97.38 70 PHE A O 1
ATOM 569 N N . LYS A 1 71 ? 11.252 -12.416 -11.506 1.00 96.44 71 LYS A N 1
ATOM 570 C CA . LYS A 1 71 ? 12.233 -13.223 -10.776 1.00 96.44 71 LYS A CA 1
ATOM 571 C C . LYS A 1 71 ? 12.155 -14.713 -11.114 1.00 96.44 71 LYS A C 1
ATOM 573 O O . LYS A 1 71 ? 13.191 -15.346 -11.307 1.00 96.44 71 LYS A O 1
ATOM 578 N N . GLU A 1 72 ? 10.954 -15.277 -11.221 1.00 95.69 72 GLU A N 1
ATOM 579 C CA . GLU A 1 72 ? 10.766 -16.676 -11.632 1.00 95.69 72 GLU A CA 1
ATOM 580 C C . GLU A 1 72 ? 11.205 -16.939 -13.078 1.00 95.69 72 GLU A C 1
ATOM 582 O O . GLU A 1 72 ? 11.663 -18.037 -13.388 1.00 95.69 72 GLU A O 1
ATOM 587 N N . GLN A 1 73 ? 11.131 -15.922 -13.939 1.00 94.94 73 GLN A N 1
ATOM 588 C CA . GLN A 1 73 ? 11.612 -15.974 -15.322 1.00 94.94 73 GLN A CA 1
ATOM 589 C C . GLN A 1 73 ? 13.129 -15.712 -15.443 1.00 94.94 73 GLN A C 1
ATOM 591 O O . GLN A 1 73 ? 13.662 -15.625 -16.547 1.00 94.94 73 GLN A O 1
ATOM 596 N N . GLY A 1 74 ? 13.843 -15.619 -14.314 1.00 94.06 74 GLY A N 1
ATOM 597 C CA . GLY A 1 74 ? 15.304 -15.525 -14.260 1.00 94.06 74 GLY A CA 1
ATOM 598 C C . GLY A 1 74 ? 15.868 -14.103 -14.243 1.00 94.06 74 GLY A C 1
ATOM 599 O O . GLY A 1 74 ? 17.087 -13.944 -14.282 1.00 94.06 74 GLY A O 1
ATOM 600 N N . PHE A 1 75 ? 15.026 -13.072 -14.159 1.00 94.38 75 PHE A N 1
ATOM 601 C CA . PHE A 1 75 ? 15.486 -11.690 -14.028 1.00 94.38 75 PHE A CA 1
ATOM 602 C C . PHE A 1 75 ? 15.900 -11.385 -12.580 1.00 94.38 75 PHE A C 1
ATOM 604 O O . PHE A 1 75 ? 15.250 -11.817 -11.625 1.00 94.38 75 PHE A O 1
ATOM 611 N N . ASN A 1 76 ? 16.943 -10.574 -12.385 1.00 96.12 76 ASN A N 1
ATOM 612 C CA . ASN A 1 76 ? 17.225 -9.991 -11.072 1.00 96.12 76 ASN A CA 1
ATOM 613 C C . ASN A 1 76 ? 16.291 -8.788 -10.863 1.00 96.12 76 ASN A C 1
ATOM 615 O O . ASN A 1 76 ? 16.611 -7.662 -11.236 1.00 96.12 76 ASN A O 1
ATOM 619 N N . SER A 1 77 ? 15.104 -9.070 -10.323 1.00 96.81 77 SER A N 1
ATOM 620 C CA . SER A 1 77 ? 14.045 -8.091 -10.074 1.00 96.81 77 SER A CA 1
ATOM 621 C C . SER A 1 77 ? 14.011 -7.659 -8.609 1.00 96.81 77 SER A C 1
ATOM 623 O O . SER A 1 77 ? 13.951 -8.503 -7.709 1.00 96.81 77 SER A O 1
ATOM 625 N N . LYS A 1 78 ? 13.993 -6.346 -8.371 1.00 96.19 78 LYS A N 1
ATOM 626 C CA . LYS A 1 78 ? 13.895 -5.717 -7.045 1.00 96.19 78 LYS A CA 1
ATOM 627 C C . LYS A 1 78 ? 12.698 -4.768 -7.010 1.00 96.19 78 LYS A C 1
ATOM 629 O O . LYS A 1 78 ? 12.472 -4.042 -7.974 1.00 96.19 78 LYS A O 1
ATOM 634 N N . VAL A 1 79 ? 11.965 -4.765 -5.900 1.00 95.69 79 VAL A N 1
ATOM 635 C CA . VAL A 1 79 ? 10.816 -3.874 -5.662 1.00 95.69 79 VAL A CA 1
ATOM 636 C C . VAL A 1 79 ? 11.212 -2.809 -4.656 1.00 95.69 79 VAL A C 1
ATOM 638 O O . VAL A 1 79 ? 11.903 -3.123 -3.684 1.00 95.69 79 VAL A O 1
ATOM 641 N N . ASN A 1 80 ? 10.755 -1.571 -4.854 1.00 92.38 80 ASN A N 1
ATOM 642 C CA . ASN A 1 80 ? 11.025 -0.457 -3.940 1.00 92.38 80 ASN A CA 1
ATOM 643 C C . ASN A 1 80 ? 12.530 -0.237 -3.685 1.00 92.38 80 ASN A C 1
ATOM 645 O O . ASN A 1 80 ? 12.955 0.127 -2.580 1.00 92.38 80 ASN A O 1
ATOM 649 N N . GLU A 1 81 ? 13.347 -0.466 -4.718 1.00 92.31 81 GLU A N 1
ATOM 650 C CA . GLU A 1 81 ? 14.796 -0.304 -4.636 1.00 92.31 81 GLU A CA 1
ATOM 651 C C . GLU A 1 81 ? 15.141 1.176 -4.447 1.00 92.31 81 GLU A C 1
ATOM 653 O O . GLU A 1 81 ? 14.566 2.065 -5.080 1.00 92.31 81 GLU A O 1
ATOM 658 N N . ARG A 1 82 ? 16.095 1.462 -3.558 1.00 92.56 82 ARG A N 1
ATOM 659 C CA . ARG A 1 82 ? 16.512 2.838 -3.273 1.00 92.56 82 ARG A CA 1
ATOM 660 C C . ARG A 1 82 ? 17.740 3.210 -4.080 1.00 92.56 82 ARG A C 1
ATOM 662 O O . ARG A 1 82 ? 18.853 2.812 -3.748 1.00 92.56 82 ARG A O 1
ATOM 669 N N . LEU A 1 83 ? 17.543 4.075 -5.063 1.00 90.25 83 LEU A N 1
ATOM 670 C CA . LEU A 1 83 ? 18.628 4.714 -5.789 1.00 90.25 83 LEU A CA 1
ATOM 671 C C . LEU A 1 83 ? 19.096 5.946 -5.016 1.00 90.25 83 LEU A C 1
ATOM 673 O O . LEU A 1 83 ? 18.289 6.786 -4.606 1.00 90.25 83 LEU A O 1
ATOM 677 N N . THR A 1 84 ? 20.405 6.046 -4.793 1.00 84.50 84 THR A N 1
ATOM 678 C CA . THR A 1 84 ? 21.007 7.206 -4.129 1.00 84.50 84 THR A CA 1
ATOM 679 C C . THR A 1 84 ? 21.614 8.114 -5.186 1.00 84.50 84 THR A C 1
ATOM 681 O O . THR A 1 84 ? 22.603 7.752 -5.811 1.00 84.50 84 THR A O 1
ATOM 684 N N . SER A 1 85 ? 21.040 9.303 -5.349 1.00 77.94 85 SER A N 1
ATOM 685 C CA . SER A 1 85 ? 21.524 10.342 -6.261 1.00 77.94 85 SER A CA 1
ATOM 686 C C . SER A 1 85 ? 21.712 11.637 -5.479 1.00 77.94 85 SER A C 1
ATOM 688 O O . SER A 1 85 ? 20.805 12.083 -4.770 1.00 77.94 85 SER A O 1
ATOM 690 N N . ASN A 1 86 ? 22.905 12.232 -5.554 1.00 72.44 86 ASN A N 1
ATOM 691 C CA . ASN A 1 86 ? 23.231 13.504 -4.893 1.00 72.44 86 ASN A CA 1
ATOM 692 C C . ASN A 1 86 ? 22.850 13.559 -3.393 1.00 72.44 86 ASN A C 1
ATOM 694 O O . ASN A 1 86 ? 22.353 14.569 -2.888 1.00 72.44 86 ASN A O 1
ATOM 698 N N . GLY A 1 87 ? 23.034 12.444 -2.673 1.00 73.31 87 GLY A N 1
ATOM 699 C CA . GLY A 1 87 ? 22.699 12.314 -1.247 1.00 73.31 87 GLY A CA 1
ATOM 700 C C . GLY A 1 87 ? 21.199 12.220 -0.932 1.00 73.31 87 GLY A C 1
ATOM 701 O O . GLY A 1 87 ? 20.821 12.244 0.240 1.00 73.31 87 GLY A O 1
ATOM 702 N N . LYS A 1 88 ? 20.334 12.114 -1.948 1.00 81.12 88 LYS A N 1
ATOM 703 C CA . LYS A 1 88 ? 18.895 11.869 -1.803 1.00 81.12 88 LYS A CA 1
ATOM 704 C C . LYS A 1 88 ? 18.566 10.444 -2.234 1.00 81.12 88 LYS A C 1
ATOM 706 O O . LYS A 1 88 ? 18.991 9.994 -3.292 1.00 81.12 88 LYS A O 1
ATOM 711 N N . ASN A 1 89 ? 17.749 9.774 -1.428 1.00 84.81 89 ASN A N 1
ATOM 712 C CA . ASN A 1 89 ? 17.243 8.445 -1.746 1.00 84.81 89 ASN A CA 1
ATOM 713 C C . ASN A 1 89 ? 15.920 8.572 -2.504 1.00 84.81 89 ASN A C 1
ATOM 715 O O . ASN A 1 89 ? 14.985 9.213 -2.014 1.00 84.81 89 ASN A O 1
ATOM 719 N N . LEU A 1 90 ? 15.842 7.946 -3.674 1.00 89.31 90 LEU A N 1
ATOM 720 C CA . LEU A 1 90 ? 14.625 7.798 -4.463 1.00 89.31 90 LEU A CA 1
ATOM 721 C C . LEU A 1 90 ? 14.268 6.316 -4.548 1.00 89.31 90 LEU A C 1
ATOM 723 O O . LEU A 1 90 ? 15.100 5.502 -4.929 1.00 89.31 90 LEU A O 1
ATOM 727 N N . SER A 1 91 ? 13.040 5.982 -4.158 1.00 91.44 91 SER A N 1
ATOM 728 C CA . SER A 1 91 ? 12.505 4.624 -4.287 1.00 91.44 91 SER A CA 1
ATOM 729 C C . SER A 1 91 ? 11.966 4.441 -5.694 1.00 91.44 91 SER A C 1
ATOM 731 O O . SER A 1 91 ? 11.182 5.282 -6.135 1.00 91.44 91 SER A O 1
ATOM 733 N N . VAL A 1 92 ? 12.367 3.379 -6.379 1.00 93.19 92 VAL A N 1
ATOM 734 C CA . VAL A 1 92 ? 11.816 2.989 -7.679 1.00 93.19 92 VAL A CA 1
ATOM 735 C C . VAL A 1 92 ? 10.910 1.780 -7.520 1.00 93.19 92 VAL A C 1
ATOM 737 O O . VAL A 1 92 ? 11.204 0.920 -6.695 1.00 93.19 92 VAL A O 1
ATOM 740 N N . ASP A 1 93 ? 9.818 1.730 -8.283 1.00 96.69 93 ASP A N 1
ATOM 741 C CA . ASP A 1 93 ? 8.756 0.741 -8.066 1.00 96.69 93 ASP A CA 1
ATOM 742 C C . ASP A 1 93 ? 9.300 -0.664 -8.375 1.00 96.69 93 ASP A C 1
ATOM 744 O O . ASP A 1 93 ? 9.382 -1.503 -7.479 1.00 96.69 93 ASP A O 1
ATOM 748 N N . ILE A 1 94 ? 9.801 -0.889 -9.598 1.00 98.19 94 ILE A N 1
ATOM 749 C CA . ILE A 1 94 ? 10.512 -2.119 -9.976 1.00 98.19 94 ILE A CA 1
ATOM 750 C C . ILE A 1 94 ? 11.815 -1.780 -10.713 1.00 98.19 94 ILE A C 1
ATOM 752 O O . ILE A 1 94 ? 11.844 -0.946 -11.621 1.00 98.19 94 ILE A O 1
ATOM 756 N N . LEU A 1 95 ? 12.893 -2.472 -10.347 1.00 97.94 95 LEU A N 1
ATOM 757 C CA . LEU A 1 95 ? 14.176 -2.459 -11.044 1.00 97.94 95 LEU A CA 1
ATOM 758 C C . LEU A 1 95 ? 14.506 -3.871 -11.529 1.00 97.94 95 LEU A C 1
ATOM 760 O O . LEU A 1 95 ? 14.609 -4.792 -10.716 1.00 97.94 95 LEU A O 1
ATOM 764 N N . LEU A 1 96 ? 14.719 -4.024 -12.836 1.00 97.38 96 LEU A N 1
ATOM 765 C CA . LEU A 1 96 ? 15.286 -5.239 -13.418 1.00 97.38 96 LEU A CA 1
ATOM 766 C C . LEU A 1 96 ? 16.751 -4.988 -13.757 1.00 97.38 96 LEU A C 1
ATOM 768 O O . LEU A 1 96 ? 17.062 -4.077 -14.519 1.00 97.38 96 LEU A O 1
ATOM 772 N N . GLU A 1 97 ? 17.641 -5.804 -13.215 1.00 94.62 97 GLU A N 1
ATOM 773 C CA . GLU A 1 97 ? 19.083 -5.701 -13.415 1.00 94.62 97 GLU A CA 1
ATOM 774 C C . GLU A 1 97 ? 19.598 -6.971 -14.109 1.00 94.62 97 GLU A C 1
ATOM 776 O O . GLU A 1 97 ? 19.145 -8.084 -13.850 1.00 94.62 97 GLU A O 1
ATOM 781 N N . GLY A 1 98 ? 20.537 -6.813 -15.027 1.00 89.62 98 GLY A N 1
ATOM 782 C CA . GLY A 1 98 ? 21.271 -7.890 -15.681 1.00 89.62 98 GLY A CA 1
ATOM 783 C C . GLY A 1 98 ? 22.730 -7.480 -15.844 1.00 89.62 98 GLY A C 1
ATOM 784 O O . GLY A 1 98 ? 23.104 -6.371 -15.477 1.00 89.62 98 GLY A O 1
ATOM 785 N N . ASP A 1 99 ? 23.556 -8.345 -16.427 1.00 86.62 99 ASP A N 1
ATOM 786 C CA . ASP A 1 99 ? 25.015 -8.142 -16.450 1.00 86.62 99 ASP A CA 1
ATOM 787 C C . ASP A 1 99 ? 25.456 -6.817 -17.097 1.00 86.62 99 ASP A C 1
ATOM 789 O O . ASP A 1 99 ? 26.447 -6.218 -16.686 1.00 86.62 99 ASP A O 1
ATOM 793 N N . LYS A 1 100 ? 24.733 -6.372 -18.132 1.00 91.19 100 LYS A N 1
ATOM 794 C CA . LYS A 1 100 ? 24.981 -5.113 -18.860 1.00 91.19 100 LYS A CA 1
ATOM 795 C C . LYS A 1 100 ? 23.696 -4.397 -19.269 1.00 91.19 100 LYS A C 1
ATOM 797 O O . LYS A 1 100 ? 23.678 -3.613 -20.222 1.00 91.19 100 LYS A O 1
ATOM 802 N N . SER A 1 101 ? 22.600 -4.722 -18.596 1.00 94.94 101 SER A N 1
ATOM 803 C CA . SER A 1 101 ? 21.286 -4.166 -18.890 1.00 94.94 101 SER A CA 1
ATOM 804 C C . SER A 1 101 ? 20.560 -3.807 -17.611 1.00 94.94 101 SER A C 1
ATOM 806 O O . SER A 1 101 ? 20.595 -4.587 -16.663 1.00 94.94 101 SER A O 1
ATOM 808 N N . ALA A 1 102 ? 19.873 -2.674 -17.588 1.00 97.12 102 ALA A N 1
ATOM 809 C CA . ALA A 1 102 ? 18.984 -2.342 -16.489 1.00 97.12 102 ALA A CA 1
ATOM 810 C C . ALA A 1 102 ? 17.709 -1.672 -17.009 1.00 97.12 102 ALA A C 1
ATOM 812 O O . ALA A 1 102 ? 17.739 -0.883 -17.955 1.00 97.12 102 ALA A O 1
ATOM 813 N N . TYR A 1 103 ? 16.588 -1.982 -16.364 1.00 98.19 103 TYR A N 1
ATOM 814 C CA . TYR A 1 103 ? 15.278 -1.436 -16.690 1.00 98.19 103 TYR A CA 1
ATOM 815 C C . TYR A 1 103 ? 14.640 -0.860 -15.434 1.00 98.19 103 TYR A C 1
ATOM 817 O O . TYR A 1 103 ? 14.407 -1.577 -14.458 1.00 98.19 103 TYR A O 1
ATOM 825 N N . LEU A 1 104 ? 14.333 0.431 -15.483 1.00 98.00 104 LEU A N 1
ATOM 826 C CA . LEU A 1 104 ? 13.520 1.105 -14.483 1.00 98.00 104 LEU A CA 1
ATOM 827 C C . LEU A 1 104 ? 12.054 1.000 -14.897 1.00 98.00 104 LEU A C 1
ATOM 829 O O . LEU A 1 104 ? 11.699 1.510 -15.956 1.00 98.00 104 LEU A O 1
ATOM 833 N N . ILE A 1 105 ? 11.197 0.413 -14.067 1.00 98.50 105 ILE A N 1
ATOM 834 C CA . ILE A 1 105 ? 9.764 0.296 -14.349 1.00 98.50 105 ILE A CA 1
ATOM 835 C C . ILE A 1 105 ? 8.980 1.060 -13.275 1.00 98.50 105 ILE A C 1
ATOM 837 O O . ILE A 1 105 ? 8.997 0.696 -12.102 1.00 98.50 105 ILE A O 1
ATOM 841 N N . GLU A 1 106 ? 8.284 2.119 -13.688 1.00 97.88 106 GLU A N 1
ATOM 842 C CA . GLU A 1 106 ? 7.291 2.834 -12.880 1.00 97.88 106 GLU A CA 1
ATOM 843 C C . GLU A 1 106 ? 5.925 2.194 -13.098 1.00 97.88 106 GLU A C 1
ATOM 845 O O . GLU A 1 106 ? 5.428 2.178 -14.227 1.00 97.88 106 GLU A O 1
ATOM 850 N N . VAL A 1 107 ? 5.289 1.714 -12.035 1.00 97.38 107 VAL A N 1
ATOM 851 C CA . VAL A 1 107 ? 4.027 0.980 -12.133 1.00 97.38 107 VAL A CA 1
ATOM 852 C C . VAL A 1 107 ? 2.873 1.877 -11.710 1.00 97.38 107 VAL A C 1
ATOM 854 O O . VAL A 1 107 ? 2.937 2.631 -10.737 1.00 97.38 107 VAL A O 1
ATOM 857 N N . LYS A 1 108 ? 1.782 1.823 -12.467 1.00 95.50 108 LYS A N 1
ATOM 858 C CA . LYS A 1 108 ? 0.515 2.471 -12.140 1.00 95.50 108 LYS A CA 1
ATOM 859 C C . LYS A 1 108 ? -0.621 1.511 -12.447 1.00 95.50 108 LYS A C 1
ATOM 861 O O . LYS A 1 108 ? -0.592 0.785 -13.435 1.00 95.50 108 LYS A O 1
ATOM 866 N N . VAL A 1 109 ? -1.65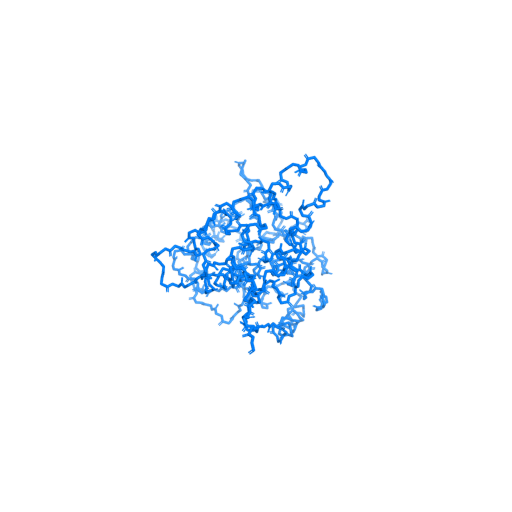6 1.510 -11.609 1.00 94.94 109 VAL A N 1
ATOM 867 C CA . VAL A 1 109 ? -2.790 0.605 -11.835 1.00 94.94 109 VAL A CA 1
ATOM 868 C C . VAL A 1 109 ? -3.596 1.042 -13.061 1.00 94.94 109 VAL A C 1
ATOM 870 O O . VAL A 1 109 ? -3.930 0.191 -13.873 1.00 94.94 109 VAL A O 1
ATOM 873 N N . ARG A 1 110 ? -3.893 2.343 -13.225 1.00 92.88 110 ARG A N 1
ATOM 874 C CA . ARG A 1 110 ? -4.754 2.873 -14.306 1.00 92.88 110 ARG A CA 1
ATOM 875 C C . ARG A 1 110 ? -4.309 4.251 -14.795 1.00 92.88 110 ARG A C 1
ATOM 877 O O . ARG A 1 110 ? -3.757 5.023 -14.015 1.00 92.88 110 ARG A O 1
ATOM 884 N N . ASP A 1 111 ? -4.633 4.581 -16.047 1.00 92.12 111 ASP A N 1
ATOM 885 C CA . ASP A 1 111 ? -4.484 5.920 -16.638 1.00 92.12 111 ASP A CA 1
ATOM 886 C C . ASP A 1 111 ? -5.839 6.660 -16.678 1.00 92.12 111 ASP A C 1
ATOM 888 O O . ASP A 1 111 ? -6.505 6.747 -17.713 1.00 92.12 111 ASP A O 1
ATOM 892 N N . ASP A 1 112 ? -6.272 7.196 -15.532 1.00 87.75 112 ASP A N 1
ATOM 893 C CA . ASP A 1 112 ? -7.549 7.923 -15.391 1.00 87.75 112 ASP A CA 1
ATOM 894 C C . ASP A 1 112 ? -7.418 9.328 -14.772 1.00 87.75 112 ASP A C 1
ATOM 896 O O . ASP A 1 112 ? -8.405 10.052 -14.580 1.00 87.75 112 ASP A O 1
ATOM 900 N N . HIS A 1 113 ? -6.185 9.746 -14.501 1.00 84.81 113 HIS A N 1
ATOM 901 C CA . HIS A 1 113 ? -5.890 10.848 -13.601 1.00 84.81 113 HIS A CA 1
ATOM 902 C C . HIS A 1 113 ? -6.332 12.229 -14.116 1.00 84.81 113 HIS A C 1
ATOM 904 O O . HIS A 1 113 ? -6.594 12.448 -15.309 1.00 84.81 113 HIS A O 1
ATOM 910 N N . ASP A 1 114 ? -6.451 13.175 -13.181 1.00 85.38 114 ASP A N 1
ATOM 911 C CA . ASP A 1 114 ? -6.616 14.598 -13.481 1.00 85.38 114 ASP A CA 1
ATOM 912 C C . ASP A 1 114 ? -5.307 15.223 -14.006 1.00 85.38 114 ASP A C 1
ATOM 914 O O . ASP A 1 114 ? -4.238 14.605 -13.978 1.00 85.38 114 ASP A O 1
ATOM 918 N N . SER A 1 115 ? -5.394 16.454 -14.521 1.00 82.31 115 SER A N 1
ATOM 919 C CA . SER A 1 115 ? -4.257 17.118 -15.166 1.00 82.31 115 SER A CA 1
ATOM 920 C C . SER A 1 115 ? -3.075 17.367 -14.225 1.00 82.31 115 SER A C 1
ATOM 922 O O . SER A 1 115 ? -1.932 17.188 -14.632 1.00 82.31 115 SER A O 1
ATOM 924 N N . SER A 1 116 ? -3.327 17.725 -12.964 1.00 86.19 116 SER A N 1
ATOM 925 C CA . SER A 1 116 ? -2.253 17.984 -11.998 1.00 86.19 116 SER A CA 1
ATOM 926 C C . SER A 1 116 ? -1.535 16.695 -11.594 1.00 86.19 116 SER A C 1
ATOM 928 O O . SER A 1 116 ? -0.313 16.680 -11.448 1.00 86.19 116 SER A O 1
ATOM 930 N N . LYS A 1 117 ? -2.272 15.588 -11.453 1.00 87.62 117 LYS A N 1
ATOM 931 C CA . LYS A 1 117 ? -1.698 14.281 -11.117 1.00 87.62 117 LYS A CA 1
ATOM 932 C C . LYS A 1 117 ? -0.844 13.708 -12.242 1.00 87.62 117 LYS A C 1
ATOM 934 O O . LYS A 1 117 ? 0.247 13.223 -11.954 1.00 87.62 117 LYS A O 1
ATOM 939 N N . LYS A 1 118 ? -1.288 13.777 -13.504 1.00 91.25 118 LYS A N 1
ATOM 940 C CA . LYS A 1 118 ? -0.488 13.254 -14.631 1.00 91.25 118 LYS A CA 1
ATOM 941 C C . LYS A 1 118 ? 0.817 14.032 -14.838 1.00 91.25 118 LYS A C 1
ATOM 943 O O . LYS A 1 118 ? 1.847 13.424 -15.108 1.00 91.25 118 LYS A O 1
ATOM 948 N N . GLU A 1 119 ? 0.797 15.351 -14.632 1.00 91.56 119 GLU A N 1
ATOM 949 C CA . GLU A 1 119 ? 2.009 16.184 -14.646 1.00 91.56 119 GLU A CA 1
ATOM 950 C C . GLU A 1 119 ? 2.966 15.800 -13.513 1.00 91.56 119 GLU A C 1
ATOM 952 O O . GLU A 1 119 ? 4.158 15.592 -13.744 1.00 91.56 119 GLU A O 1
ATOM 957 N N . GLY A 1 120 ? 2.436 15.622 -12.298 1.00 93.81 120 GLY A N 1
ATOM 958 C CA . GLY A 1 120 ? 3.220 15.164 -11.151 1.00 93.81 120 GLY A CA 1
ATOM 959 C C . GLY A 1 120 ? 3.865 13.791 -11.364 1.00 93.81 120 GLY A C 1
ATOM 960 O O . GLY A 1 120 ? 4.992 13.572 -10.922 1.00 93.81 120 GLY A O 1
ATOM 961 N N . GLN A 1 121 ? 3.195 12.879 -12.074 1.00 93.50 121 GLN A N 1
ATOM 962 C CA . GLN A 1 121 ? 3.746 11.561 -12.401 1.00 93.50 121 GLN A CA 1
ATOM 963 C C . GLN A 1 121 ? 4.917 11.634 -13.374 1.00 93.50 121 GLN A C 1
ATOM 965 O O . GLN A 1 121 ? 5.934 10.996 -13.118 1.00 93.50 121 GLN A O 1
ATOM 970 N N . ILE A 1 122 ? 4.810 12.437 -14.437 1.00 96.25 122 ILE A N 1
ATOM 971 C CA . ILE A 1 122 ? 5.931 12.665 -15.360 1.00 96.25 122 ILE A CA 1
ATOM 972 C C . ILE A 1 122 ? 7.126 13.255 -14.612 1.00 96.25 122 ILE A C 1
ATOM 974 O O . ILE A 1 122 ? 8.246 12.779 -14.778 1.00 96.25 122 ILE A O 1
ATOM 978 N N . PHE A 1 123 ? 6.894 14.238 -13.738 1.00 95.06 123 PHE A N 1
ATOM 979 C CA . PHE A 1 123 ? 7.967 14.833 -12.944 1.00 95.06 123 PHE A CA 1
ATOM 980 C C . PHE A 1 123 ? 8.627 13.822 -11.993 1.00 95.06 123 PHE A C 1
ATOM 982 O O . PHE A 1 123 ? 9.850 13.785 -11.871 1.00 95.06 123 PHE A O 1
ATOM 989 N N . ASN A 1 124 ? 7.835 12.975 -11.327 1.00 94.12 124 ASN A N 1
ATOM 990 C CA . ASN A 1 124 ? 8.367 11.918 -10.468 1.00 94.12 124 ASN A CA 1
ATOM 991 C C . ASN A 1 124 ? 9.191 10.901 -11.267 1.00 94.12 124 ASN A C 1
ATOM 993 O O . ASN A 1 124 ? 10.294 10.548 -10.858 1.00 94.12 124 ASN A O 1
ATOM 997 N N . PHE A 1 125 ? 8.675 10.475 -12.421 1.00 96.62 125 PHE A N 1
ATOM 998 C CA . PHE A 1 125 ? 9.351 9.526 -13.295 1.00 96.62 125 PHE A CA 1
ATOM 999 C C . PHE A 1 125 ? 10.664 10.092 -13.844 1.00 96.62 125 PHE A C 1
ATOM 1001 O O . PHE A 1 125 ? 11.687 9.419 -13.777 1.00 96.62 125 PHE A O 1
ATOM 1008 N N . GLN A 1 126 ? 10.679 11.358 -14.272 1.00 96.38 126 GLN A N 1
ATOM 1009 C CA . GLN A 1 126 ? 11.903 12.048 -14.683 1.00 96.38 126 GLN A CA 1
ATOM 1010 C C . GLN A 1 126 ? 12.972 12.012 -13.582 1.00 96.38 126 GLN A C 1
ATOM 1012 O O . GLN A 1 126 ? 14.112 11.646 -13.848 1.00 96.38 126 GLN A O 1
ATOM 1017 N N . ARG A 1 127 ? 12.615 12.334 -12.333 1.00 94.62 127 ARG A N 1
ATOM 1018 C CA . ARG A 1 127 ? 13.571 12.294 -11.212 1.00 94.62 127 ARG A CA 1
ATOM 1019 C C . ARG A 1 127 ? 14.120 10.892 -10.953 1.00 94.62 127 ARG A C 1
ATOM 1021 O O . ARG A 1 127 ? 15.275 10.751 -10.560 1.00 94.62 127 ARG A O 1
ATOM 1028 N N . LYS A 1 128 ? 13.292 9.860 -11.140 1.00 95.38 128 LYS A N 1
ATOM 1029 C CA . LYS A 1 128 ? 13.725 8.462 -11.035 1.00 95.38 128 LYS A CA 1
ATOM 1030 C C . LYS A 1 128 ? 14.675 8.095 -12.181 1.00 95.38 128 LYS A C 1
ATOM 1032 O O . LYS A 1 128 ? 15.685 7.459 -11.910 1.00 95.38 128 LYS A O 1
ATOM 1037 N N . LEU A 1 129 ? 14.411 8.552 -13.411 1.00 95.81 129 LEU A N 1
ATOM 1038 C CA . LEU A 1 129 ? 15.317 8.370 -14.553 1.00 95.81 129 LEU A CA 1
ATOM 1039 C C . LEU A 1 129 ? 16.675 9.038 -14.327 1.00 95.81 129 LEU A C 1
ATOM 1041 O O . LEU A 1 129 ? 17.694 8.411 -14.579 1.00 95.81 129 LEU A O 1
ATOM 1045 N N . GLU A 1 130 ? 16.700 10.268 -13.809 1.00 94.50 130 GLU A N 1
ATOM 1046 C CA . GLU A 1 130 ? 17.946 10.979 -13.484 1.00 94.50 130 GLU A CA 1
ATOM 1047 C C . GLU A 1 130 ? 18.816 10.156 -12.521 1.00 94.50 130 GLU A C 1
ATOM 1049 O O . GLU A 1 130 ? 19.973 9.868 -12.821 1.00 94.50 130 GLU A O 1
ATOM 1054 N N . ALA A 1 131 ? 18.241 9.691 -11.407 1.00 94.62 131 ALA A N 1
ATOM 1055 C CA . ALA A 1 131 ? 18.963 8.850 -10.452 1.00 94.62 131 ALA A CA 1
ATOM 1056 C C . ALA A 1 131 ? 19.360 7.485 -11.034 1.00 94.62 131 ALA A C 1
ATOM 1058 O O . ALA A 1 131 ? 20.426 6.961 -10.721 1.00 94.62 131 ALA A O 1
ATOM 1059 N N . PHE A 1 132 ? 18.513 6.906 -11.881 1.00 95.44 132 PHE A N 1
ATOM 1060 C CA . PHE A 1 132 ? 18.784 5.644 -12.556 1.00 95.44 132 PHE A CA 1
ATOM 1061 C C . PHE A 1 132 ? 19.977 5.746 -13.512 1.00 95.44 132 PHE A C 1
ATOM 1063 O O . PHE A 1 132 ? 20.866 4.901 -13.460 1.00 95.44 132 PHE A O 1
ATOM 1070 N N . ILE A 1 133 ? 20.053 6.812 -14.311 1.00 94.88 133 ILE A N 1
ATOM 1071 C CA . ILE A 1 133 ? 21.178 7.076 -15.216 1.00 94.88 133 ILE A CA 1
ATOM 1072 C C . ILE A 1 133 ? 22.463 7.350 -14.426 1.00 94.88 133 ILE A C 1
ATOM 1074 O O . ILE A 1 133 ? 23.520 6.862 -14.808 1.00 94.88 133 ILE A O 1
ATOM 1078 N N . GLU A 1 134 ? 22.395 8.085 -13.311 1.00 93.38 134 GLU A N 1
ATOM 1079 C CA . GLU A 1 134 ? 23.574 8.325 -12.467 1.00 93.38 134 GLU A CA 1
ATOM 1080 C C . GLU A 1 134 ? 24.174 7.029 -11.899 1.00 93.38 134 GLU A C 1
ATOM 1082 O O . GLU A 1 134 ? 25.394 6.919 -11.789 1.00 93.38 134 GLU A O 1
ATOM 1087 N N . VAL A 1 135 ? 23.335 6.051 -11.541 1.00 93.00 135 VAL A N 1
ATOM 1088 C CA . VAL A 1 135 ? 23.785 4.781 -10.946 1.00 93.00 135 VAL A CA 1
ATOM 1089 C C . VAL A 1 135 ? 24.201 3.762 -12.010 1.00 93.00 135 VAL A C 1
ATOM 1091 O O . VAL A 1 135 ? 25.190 3.058 -11.821 1.00 93.00 135 VAL A O 1
ATOM 1094 N N . TYR A 1 136 ? 23.464 3.676 -13.120 1.00 94.00 136 TYR A N 1
ATOM 1095 C CA . TYR A 1 136 ? 23.611 2.606 -14.112 1.00 94.00 136 TYR A CA 1
ATOM 1096 C C . TYR A 1 136 ? 24.165 3.068 -15.463 1.00 94.00 136 TYR A C 1
ATOM 1098 O O . TYR A 1 136 ? 24.285 2.248 -16.365 1.00 94.00 136 TYR A O 1
ATOM 1106 N N . GLY A 1 137 ? 24.535 4.342 -15.623 1.00 91.94 137 GLY A N 1
ATOM 1107 C CA . GLY A 1 137 ? 24.894 4.966 -16.906 1.00 91.94 137 GLY A CA 1
ATOM 1108 C C . GLY A 1 137 ? 26.044 4.325 -17.693 1.00 91.94 137 GLY A C 1
ATOM 1109 O O . GLY A 1 137 ? 26.215 4.635 -18.867 1.00 91.94 137 GLY A O 1
ATOM 1110 N N . GLU A 1 138 ? 26.824 3.432 -17.078 1.00 92.38 138 GLU A N 1
ATOM 1111 C CA . GLU A 1 138 ? 27.875 2.654 -17.751 1.00 92.38 138 GLU A CA 1
ATOM 1112 C C . GLU A 1 138 ? 27.350 1.390 -18.460 1.00 92.38 138 GLU A C 1
ATOM 1114 O O . GLU A 1 138 ? 28.091 0.742 -19.201 1.00 92.38 138 GLU A O 1
ATOM 1119 N N . TYR A 1 139 ? 26.091 1.008 -18.233 1.00 94.69 139 TYR A N 1
ATOM 1120 C CA . TYR A 1 139 ? 25.488 -0.186 -18.822 1.00 94.69 139 TYR A CA 1
ATOM 1121 C C . TYR A 1 139 ? 25.159 0.048 -20.300 1.00 94.69 139 TYR A C 1
ATOM 1123 O O . TYR A 1 139 ? 24.772 1.139 -20.709 1.00 94.69 139 TYR A O 1
ATOM 1131 N N . GLU A 1 140 ? 25.273 -1.008 -21.108 1.00 91.44 140 GLU A N 1
ATOM 1132 C CA . GLU A 1 140 ? 25.061 -0.928 -22.560 1.00 91.44 140 GLU A CA 1
ATOM 1133 C C . GLU A 1 140 ? 23.581 -0.758 -22.922 1.00 91.44 140 GLU A C 1
ATOM 1135 O O . GLU A 1 140 ? 23.260 -0.068 -23.886 1.00 91.44 140 GLU A O 1
ATOM 1140 N N . ASN A 1 141 ? 22.682 -1.384 -22.154 1.00 92.56 141 ASN A N 1
ATOM 1141 C CA . ASN A 1 141 ? 21.245 -1.367 -22.421 1.00 92.56 141 ASN A CA 1
ATOM 1142 C C . ASN A 1 141 ? 20.490 -0.805 -21.217 1.00 92.56 141 ASN A C 1
ATOM 1144 O O . ASN A 1 141 ? 20.286 -1.493 -20.217 1.00 92.56 141 ASN A O 1
ATOM 1148 N N . LEU A 1 142 ? 20.058 0.444 -21.322 1.00 96.56 142 LEU A N 1
ATOM 1149 C CA . LEU A 1 142 ? 19.279 1.113 -20.291 1.00 96.56 142 LEU A CA 1
ATOM 1150 C C . LEU A 1 142 ? 17.942 1.541 -20.868 1.00 96.56 142 LEU A C 1
ATOM 1152 O O . LEU A 1 142 ? 17.897 2.150 -21.937 1.00 96.56 142 LEU A O 1
ATOM 1156 N N . ALA A 1 143 ? 16.865 1.276 -20.135 1.00 98.00 143 ALA A N 1
ATOM 1157 C CA . ALA A 1 143 ? 15.564 1.802 -20.505 1.00 98.00 143 ALA A CA 1
ATOM 1158 C C . ALA A 1 143 ? 14.709 2.175 -19.295 1.00 98.00 143 ALA A C 1
ATOM 1160 O O . ALA A 1 143 ? 14.703 1.507 -18.259 1.00 98.00 143 ALA A O 1
ATOM 1161 N N . GLY A 1 144 ? 13.956 3.258 -19.465 1.00 98.31 144 GLY A N 1
ATOM 1162 C CA . GLY A 1 144 ? 12.867 3.642 -18.582 1.00 98.31 144 GLY A CA 1
ATOM 1163 C C . GLY A 1 144 ? 11.539 3.129 -19.115 1.00 98.31 144 GLY A C 1
ATOM 1164 O O . GLY A 1 144 ? 11.254 3.252 -20.301 1.00 98.31 144 GLY A O 1
ATOM 1165 N N . ILE A 1 145 ? 10.687 2.595 -18.255 1.00 98.69 145 ILE A N 1
ATOM 1166 C CA . ILE A 1 145 ? 9.371 2.092 -18.633 1.00 98.69 145 ILE A CA 1
ATOM 1167 C C . ILE A 1 145 ? 8.340 2.712 -17.700 1.00 98.69 145 ILE A C 1
ATOM 1169 O O . ILE A 1 145 ? 8.392 2.527 -16.488 1.00 98.69 145 ILE A O 1
ATOM 1173 N N . MET A 1 146 ? 7.377 3.428 -18.271 1.00 98.31 146 MET A N 1
ATOM 1174 C CA . MET A 1 146 ? 6.150 3.787 -17.575 1.00 98.31 146 MET A CA 1
ATOM 1175 C C . MET A 1 146 ? 5.087 2.744 -17.915 1.00 98.31 146 MET A C 1
ATOM 1177 O O . MET A 1 146 ? 4.753 2.551 -19.084 1.00 98.31 146 MET A O 1
ATOM 1181 N N . TYR A 1 147 ? 4.580 2.051 -16.900 1.00 98.44 147 TYR A N 1
ATOM 1182 C CA . TYR A 1 147 ? 3.710 0.897 -17.074 1.00 98.44 147 TYR A CA 1
ATOM 1183 C C . TYR A 1 147 ? 2.358 1.087 -16.389 1.00 98.44 147 TYR A C 1
ATOM 1185 O O . TYR A 1 147 ? 2.278 1.328 -15.185 1.00 98.44 147 TYR A O 1
ATOM 1193 N N . PHE A 1 148 ? 1.287 0.923 -17.162 1.00 97.81 148 PHE A N 1
ATOM 1194 C CA . PHE A 1 148 ? -0.083 0.892 -16.671 1.00 97.81 148 PHE A CA 1
ATOM 1195 C C . PHE A 1 148 ? -0.628 -0.535 -16.728 1.00 97.81 148 PHE A C 1
ATOM 1197 O O . PHE A 1 148 ? -0.742 -1.114 -17.804 1.00 97.81 148 PHE A O 1
ATOM 1204 N N . ILE A 1 149 ? -0.985 -1.104 -15.578 1.00 97.25 149 ILE A N 1
ATOM 1205 C CA . ILE A 1 149 ? -1.467 -2.491 -15.487 1.00 97.25 149 ILE A CA 1
ATOM 1206 C C . ILE A 1 149 ? -2.791 -2.653 -16.244 1.00 97.25 149 ILE A C 1
ATOM 1208 O O . ILE A 1 149 ? -2.949 -3.567 -17.049 1.00 97.25 149 ILE A O 1
ATOM 1212 N N . ASP A 1 150 ? -3.755 -1.772 -15.984 1.00 94.25 150 ASP A N 1
ATOM 1213 C CA . ASP A 1 150 ? -5.061 -1.792 -16.631 1.00 94.25 150 ASP A CA 1
ATOM 1214 C C . ASP A 1 150 ? -4.986 -1.116 -18.005 1.00 94.25 150 ASP A C 1
ATOM 1216 O O . ASP A 1 150 ? -4.784 0.095 -18.119 1.00 94.25 150 ASP A O 1
ATOM 1220 N N . ASN A 1 151 ? -5.179 -1.902 -19.063 1.00 91.50 151 ASN A N 1
ATOM 1221 C CA . ASN A 1 151 ? -5.175 -1.412 -20.437 1.00 91.50 151 ASN A CA 1
ATOM 1222 C C . ASN A 1 151 ? -6.557 -0.950 -20.931 1.00 91.50 151 ASN A C 1
ATOM 1224 O O . ASN A 1 151 ? -6.656 -0.467 -22.063 1.00 91.50 151 ASN A O 1
ATOM 1228 N N . THR A 1 152 ? -7.610 -1.071 -20.115 1.00 90.50 152 THR A N 1
ATOM 1229 C CA . THR A 1 152 ? -8.985 -0.714 -20.501 1.00 90.50 152 THR A CA 1
ATOM 1230 C C . THR A 1 152 ? -9.241 0.792 -20.483 1.00 90.50 152 THR A C 1
ATOM 1232 O O . THR A 1 152 ? -10.170 1.267 -21.138 1.00 90.50 152 THR A O 1
ATOM 1235 N N . PHE A 1 153 ? -8.404 1.561 -19.777 1.00 86.00 153 PHE A N 1
ATOM 1236 C CA . PHE A 1 153 ? -8.536 3.009 -1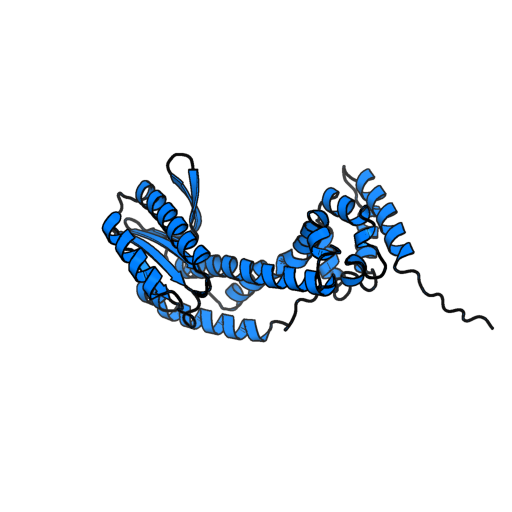9.644 1.00 86.00 153 PHE A CA 1
ATOM 1237 C C . PHE A 1 153 ? -7.213 3.705 -19.985 1.00 86.00 153 PHE A C 1
ATOM 1239 O O . PHE A 1 153 ? -6.230 3.563 -19.268 1.00 86.00 153 PHE A O 1
ATOM 1246 N N . GLN A 1 154 ? -7.194 4.454 -21.094 1.00 92.69 154 GLN A N 1
ATOM 1247 C CA . GLN A 1 154 ? -5.997 5.106 -21.659 1.00 92.69 154 GLN A CA 1
ATOM 1248 C C . GLN A 1 154 ? -6.241 6.605 -21.879 1.00 92.69 154 GLN A C 1
ATOM 1250 O O . GLN A 1 154 ? -6.016 7.155 -22.961 1.00 92.69 154 GLN A O 1
ATOM 1255 N N . LYS A 1 155 ? -6.808 7.273 -20.870 1.00 92.81 155 LYS A N 1
ATOM 1256 C CA . LYS A 1 155 ? -7.329 8.641 -20.993 1.00 92.81 155 LYS A CA 1
ATOM 1257 C C . LYS A 1 155 ? -6.253 9.653 -21.390 1.00 92.81 155 LYS A C 1
ATOM 1259 O O . LYS A 1 155 ? -6.557 10.604 -22.111 1.00 92.81 155 LYS A O 1
ATOM 1264 N N . ASN A 1 156 ? -5.021 9.490 -20.905 1.00 95.19 156 ASN A N 1
ATOM 1265 C CA . ASN A 1 156 ? -3.936 10.446 -21.106 1.00 95.19 156 ASN A CA 1
ATOM 1266 C C . ASN A 1 156 ? -2.781 9.880 -21.944 1.00 95.19 156 ASN A C 1
ATOM 1268 O O . ASN A 1 156 ? -1.721 10.503 -21.990 1.00 95.19 156 ASN A O 1
ATOM 1272 N N . LYS A 1 157 ? -2.979 8.768 -22.660 1.00 95.75 157 LYS A N 1
ATOM 1273 C CA . LYS A 1 157 ? -1.945 8.124 -23.485 1.00 95.75 157 LYS A CA 1
ATOM 1274 C C . LYS A 1 157 ? -1.157 9.095 -24.364 1.00 95.75 157 LYS A C 1
ATOM 1276 O O . LYS A 1 157 ? 0.053 9.197 -24.214 1.00 95.75 157 LYS A O 1
ATOM 1281 N N . ASN A 1 158 ? -1.838 9.901 -25.182 1.00 96.31 158 ASN A N 1
ATOM 1282 C CA . ASN A 1 158 ? -1.180 10.878 -26.066 1.00 96.31 158 ASN A CA 1
ATOM 1283 C C . ASN A 1 158 ? -0.302 11.886 -25.298 1.00 96.31 158 ASN A C 1
ATOM 1285 O O . ASN A 1 158 ? 0.726 12.341 -25.800 1.00 96.31 158 ASN A O 1
ATOM 1289 N N . TYR A 1 159 ? -0.716 12.259 -24.082 1.00 96.56 159 TYR A N 1
ATOM 1290 C CA . TYR A 1 159 ? 0.059 13.149 -23.221 1.00 96.56 159 TYR A CA 1
ATOM 1291 C C . TYR A 1 159 ? 1.331 12.452 -22.724 1.00 96.56 159 TYR A C 1
ATOM 1293 O O . TYR A 1 159 ? 2.416 13.019 -22.863 1.00 96.56 159 TYR A O 1
ATOM 1301 N N . TYR A 1 160 ? 1.216 11.223 -22.206 1.00 97.31 160 TYR A N 1
ATOM 1302 C CA . TYR A 1 160 ? 2.373 10.447 -21.760 1.00 97.31 160 TYR A CA 1
ATOM 1303 C C . TYR A 1 160 ? 3.328 10.155 -22.917 1.00 97.31 160 TYR A C 1
ATOM 1305 O O . TYR A 1 160 ? 4.511 10.434 -22.790 1.00 97.31 160 TYR A O 1
ATOM 1313 N N . GLU A 1 161 ? 2.840 9.713 -24.076 1.00 97.62 161 GLU A N 1
ATOM 1314 C CA . GLU A 1 161 ? 3.676 9.476 -25.262 1.00 97.62 161 GLU A CA 1
ATOM 1315 C C . GLU A 1 161 ? 4.451 10.727 -25.690 1.00 97.62 161 GLU A C 1
ATOM 1317 O O . GLU A 1 161 ? 5.635 10.653 -26.017 1.00 97.62 161 GLU A O 1
ATOM 1322 N N . SER A 1 162 ? 3.813 11.903 -25.674 1.00 97.94 162 SER A N 1
ATOM 1323 C CA . SER A 1 162 ? 4.511 13.159 -25.959 1.00 97.94 162 SER A CA 1
ATOM 1324 C C . SER A 1 162 ? 5.629 13.416 -24.952 1.00 97.94 162 SER A C 1
ATOM 1326 O O . SER A 1 162 ? 6.753 13.707 -25.353 1.00 97.94 162 SER A O 1
ATOM 1328 N N . LYS A 1 163 ? 5.341 13.277 -23.654 1.00 98.12 163 LYS A N 1
ATOM 1329 C CA . LYS A 1 163 ? 6.309 13.569 -22.592 1.00 98.12 163 LYS A CA 1
ATOM 1330 C C . LYS A 1 163 ? 7.438 12.556 -22.502 1.00 98.12 163 LYS A C 1
ATOM 1332 O O . LYS A 1 163 ? 8.583 12.949 -22.320 1.00 98.12 163 LYS A O 1
ATOM 1337 N N . LEU A 1 164 ? 7.156 11.279 -22.704 1.00 98.06 164 LEU A N 1
ATOM 1338 C CA . LEU A 1 164 ? 8.173 10.234 -22.703 1.00 98.06 164 LEU A CA 1
ATOM 1339 C C . LEU A 1 164 ? 9.100 10.361 -23.921 1.00 98.06 164 LEU A C 1
ATOM 1341 O O . LEU A 1 164 ? 10.298 10.146 -23.774 1.00 98.06 164 LEU A O 1
ATOM 1345 N N . ARG A 1 165 ? 8.606 10.827 -25.082 1.00 98.19 165 ARG A N 1
ATOM 1346 C CA . ARG A 1 165 ? 9.471 11.196 -26.223 1.00 98.19 165 ARG A CA 1
ATOM 1347 C C . ARG A 1 165 ? 10.384 12.382 -25.917 1.00 98.19 165 ARG A C 1
ATOM 1349 O O . ARG A 1 165 ? 11.556 12.342 -26.280 1.00 98.19 165 ARG A O 1
ATOM 1356 N N . GLU A 1 166 ? 9.864 13.417 -25.252 1.00 98.12 166 GLU A N 1
ATOM 1357 C CA . GLU A 1 166 ? 10.682 14.551 -24.793 1.00 98.12 166 GLU A CA 1
ATOM 1358 C C . GLU A 1 166 ? 11.803 14.066 -23.853 1.00 98.12 166 GLU A C 1
ATOM 1360 O O . GLU A 1 166 ? 12.965 14.405 -24.068 1.00 98.12 166 GLU A O 1
ATOM 1365 N N . LEU A 1 167 ? 11.477 13.220 -22.866 1.00 97.88 167 LEU A N 1
ATOM 1366 C CA . LEU A 1 167 ? 12.453 12.656 -21.924 1.00 97.88 167 LEU A CA 1
ATOM 1367 C C . LEU A 1 167 ? 13.473 11.743 -22.616 1.00 97.88 167 LEU A C 1
ATOM 1369 O O . LEU A 1 167 ? 14.668 11.869 -22.363 1.00 97.88 167 LEU A O 1
ATOM 1373 N N . SER A 1 168 ? 13.018 10.869 -23.516 1.00 97.62 168 SER A N 1
ATOM 1374 C CA . SER A 1 168 ? 13.884 9.973 -24.288 1.00 97.62 168 SER A CA 1
ATOM 1375 C C . SER A 1 168 ? 14.918 10.755 -25.100 1.00 97.62 168 SER A C 1
ATOM 1377 O O . SER A 1 168 ? 16.112 10.467 -25.023 1.00 97.62 168 SER A O 1
ATOM 1379 N N . SER A 1 169 ? 14.484 11.809 -25.802 1.00 97.44 169 SER A N 1
ATOM 1380 C CA . SER A 1 169 ? 15.389 12.679 -26.559 1.00 97.44 169 SER A CA 1
ATOM 1381 C C . SER A 1 169 ? 16.331 13.481 -25.661 1.00 97.44 169 SER A C 1
ATOM 1383 O O . SER A 1 169 ? 17.464 13.730 -26.063 1.00 97.44 169 SER A O 1
ATOM 1385 N N . PHE A 1 170 ? 15.868 13.930 -24.492 1.00 97.00 170 PHE A N 1
ATOM 1386 C CA . PHE A 1 170 ? 16.664 14.752 -23.583 1.00 97.00 170 PHE A CA 1
ATOM 1387 C C . PHE A 1 170 ? 17.790 13.953 -22.917 1.00 97.00 170 PHE A C 1
ATOM 1389 O O . PHE A 1 170 ? 18.927 14.417 -22.876 1.00 97.00 170 PHE A O 1
ATOM 1396 N N . PHE A 1 171 ? 17.487 12.747 -22.432 1.00 95.44 171 PHE A N 1
ATOM 1397 C CA . PHE A 1 171 ? 18.464 11.874 -21.776 1.00 95.44 171 PHE A CA 1
ATOM 1398 C C . PHE A 1 171 ? 19.241 10.979 -22.745 1.00 95.44 171 PHE A C 1
ATOM 1400 O O . PHE A 1 171 ? 20.175 10.308 -22.316 1.00 95.44 171 PHE A O 1
ATOM 1407 N N . ASN A 1 172 ? 18.870 10.960 -24.031 1.00 94.94 172 ASN A N 1
ATOM 1408 C CA . ASN A 1 172 ? 19.375 10.000 -25.014 1.00 94.94 172 ASN A CA 1
ATOM 1409 C C . ASN A 1 172 ? 19.247 8.547 -24.506 1.00 94.94 172 ASN A C 1
ATOM 1411 O O . ASN A 1 172 ? 20.202 7.773 -24.524 1.00 94.94 172 ASN A O 1
ATOM 1415 N N . LEU A 1 173 ? 18.054 8.217 -24.007 1.00 96.06 173 LEU A N 1
ATOM 1416 C CA . LEU A 1 173 ? 17.713 6.952 -23.355 1.00 96.06 173 LEU A CA 1
ATOM 1417 C C . LEU A 1 173 ? 16.425 6.396 -23.968 1.00 96.06 173 LEU A C 1
ATOM 1419 O O . LEU A 1 173 ? 15.510 7.163 -24.277 1.00 96.06 173 LEU A O 1
ATOM 1423 N N . GLU A 1 174 ? 16.306 5.076 -24.105 1.00 97.12 174 GLU A N 1
ATOM 1424 C CA . GLU A 1 174 ? 15.031 4.469 -24.487 1.00 97.12 174 GLU A CA 1
ATOM 1425 C C . GLU A 1 174 ? 14.011 4.616 -23.351 1.00 97.12 174 GLU A C 1
ATOM 1427 O O . GLU A 1 174 ? 14.259 4.236 -22.205 1.00 97.12 174 GLU A O 1
ATOM 1432 N N . VAL A 1 175 ? 12.852 5.199 -23.662 1.00 98.38 175 VAL A N 1
ATOM 1433 C CA . VAL A 1 175 ? 11.762 5.366 -22.700 1.00 98.38 175 VAL A CA 1
ATOM 1434 C C . VAL A 1 175 ? 10.465 4.866 -23.316 1.00 98.38 175 VAL A C 1
ATOM 1436 O O . VAL A 1 175 ? 10.034 5.363 -24.358 1.00 98.38 175 VAL A O 1
ATOM 1439 N N . TYR A 1 176 ? 9.831 3.901 -22.658 1.00 98.50 176 TYR A N 1
ATOM 1440 C CA . TYR A 1 176 ? 8.640 3.222 -23.151 1.00 98.50 176 TYR A CA 1
ATOM 1441 C C . TYR A 1 176 ? 7.403 3.540 -22.316 1.00 98.50 176 TYR A C 1
ATOM 1443 O O . TYR A 1 176 ? 7.479 3.806 -21.115 1.00 98.50 176 TYR A O 1
ATOM 1451 N N . LEU A 1 177 ? 6.252 3.469 -22.980 1.00 98.44 177 LEU A N 1
ATOM 1452 C CA . LEU A 1 177 ? 4.934 3.463 -22.365 1.00 98.44 177 LEU A CA 1
ATOM 1453 C C . LEU A 1 177 ? 4.280 2.126 -22.688 1.00 98.44 177 LEU A C 1
ATOM 1455 O O . LEU A 1 177 ? 4.071 1.841 -23.865 1.00 98.44 177 LEU A O 1
ATOM 1459 N N . PHE A 1 178 ? 3.947 1.345 -21.665 1.00 98.50 178 PHE A N 1
ATOM 1460 C CA . PHE A 1 178 ? 3.288 0.053 -21.842 1.00 98.50 178 PHE A CA 1
ATOM 1461 C C . PHE A 1 178 ? 1.971 -0.027 -21.075 1.00 98.50 178 PHE A C 1
ATOM 1463 O O . PHE A 1 178 ? 1.842 0.509 -19.971 1.00 98.50 178 PHE A O 1
ATOM 1470 N N . TYR A 1 179 ? 1.016 -0.749 -21.658 1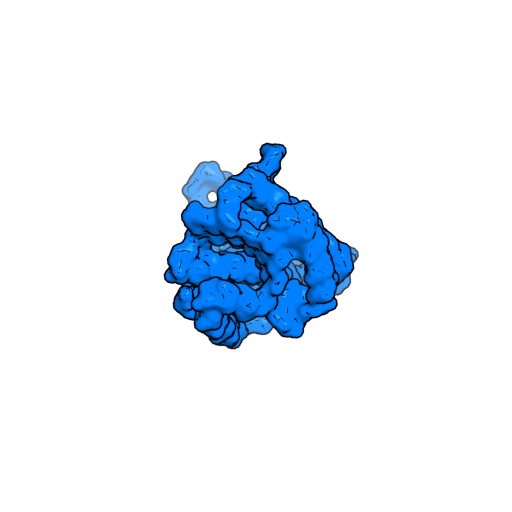.00 98.12 179 TYR A N 1
ATOM 1471 C CA . TYR A 1 179 ? -0.287 -1.053 -21.079 1.00 98.12 179 TYR A CA 1
ATOM 1472 C C . TYR A 1 179 ? -0.531 -2.568 -21.024 1.00 98.12 179 TYR A C 1
ATOM 1474 O O . TYR A 1 179 ? -0.501 -3.263 -22.042 1.00 98.12 179 TYR A O 1
ATOM 1482 N N . GLY A 1 180 ? -0.829 -3.083 -19.831 1.00 97.50 180 GLY A N 1
ATOM 1483 C CA . GLY A 1 180 ? -1.132 -4.491 -19.570 1.00 97.50 180 GLY A CA 1
ATOM 1484 C C . GLY A 1 180 ? -0.123 -5.464 -20.188 1.00 97.50 180 GLY A C 1
ATOM 1485 O O . GLY A 1 180 ? 1.065 -5.464 -19.868 1.00 97.50 180 GLY A O 1
ATOM 1486 N N . ARG A 1 181 ? -0.597 -6.292 -21.122 1.00 97.88 181 ARG A N 1
ATOM 1487 C CA . ARG A 1 181 ? 0.191 -7.359 -21.761 1.00 97.88 181 ARG A CA 1
ATOM 1488 C C . ARG A 1 181 ? 1.489 -6.875 -22.424 1.00 97.88 181 ARG A C 1
ATOM 1490 O O . ARG A 1 181 ? 2.450 -7.640 -22.473 1.00 97.88 181 ARG A O 1
ATOM 1497 N N . GLU A 1 182 ? 1.536 -5.626 -22.893 1.00 98.44 182 GLU A N 1
ATOM 1498 C CA . GLU A 1 182 ? 2.661 -5.066 -23.661 1.00 98.44 182 GLU A CA 1
ATOM 1499 C C . GLU A 1 182 ? 4.005 -5.187 -22.919 1.00 98.44 182 GLU A C 1
ATOM 1501 O O . GLU A 1 182 ? 5.013 -5.551 -23.526 1.00 98.44 182 GLU A O 1
ATOM 1506 N N . LEU A 1 183 ? 4.018 -4.976 -21.595 1.00 98.44 183 LEU A N 1
ATOM 1507 C CA . LEU A 1 183 ? 5.228 -5.129 -20.778 1.00 98.44 183 LEU A CA 1
ATOM 1508 C C . LEU A 1 183 ? 5.753 -6.571 -20.816 1.00 98.44 183 LEU A C 1
ATOM 1510 O O . LEU A 1 183 ? 6.946 -6.812 -20.985 1.00 98.44 183 LEU A O 1
ATOM 1514 N N . PHE A 1 184 ? 4.860 -7.544 -20.661 1.00 98.38 184 PHE A N 1
ATOM 1515 C CA . PHE A 1 184 ? 5.221 -8.958 -20.609 1.00 98.38 184 PHE A CA 1
ATOM 1516 C C . PHE A 1 184 ? 5.664 -9.471 -21.981 1.00 98.38 184 PHE A C 1
ATOM 1518 O O . PHE A 1 184 ? 6.578 -10.287 -22.077 1.00 98.38 184 PHE A O 1
ATOM 1525 N N . GLU A 1 185 ? 5.059 -8.971 -23.058 1.00 98.31 185 GLU A N 1
ATOM 1526 C CA . GLU A 1 185 ? 5.474 -9.281 -24.427 1.00 98.31 185 GLU A CA 1
ATOM 1527 C C . GLU A 1 185 ? 6.856 -8.727 -24.756 1.00 98.31 185 GLU A C 1
ATOM 1529 O O . GLU A 1 185 ? 7.663 -9.445 -25.351 1.00 98.31 185 GLU A O 1
ATOM 1534 N N . PHE A 1 186 ? 7.160 -7.505 -24.308 1.00 97.81 186 PHE A N 1
ATOM 1535 C CA . PHE A 1 186 ? 8.482 -6.902 -24.466 1.00 97.81 186 PHE A CA 1
ATOM 1536 C C . PHE A 1 186 ? 9.589 -7.800 -23.888 1.00 97.81 186 PHE A C 1
ATOM 1538 O O . PHE A 1 186 ? 10.611 -8.027 -24.536 1.00 97.81 186 PHE A O 1
ATOM 1545 N N . PHE A 1 187 ? 9.340 -8.413 -22.727 1.00 97.06 187 PHE A N 1
ATOM 1546 C CA . PHE A 1 187 ? 10.261 -9.358 -22.085 1.00 97.06 187 PHE A CA 1
ATOM 1547 C C . PHE A 1 187 ? 10.053 -10.830 -22.482 1.00 97.06 187 PHE A C 1
ATOM 1549 O O . PHE A 1 187 ? 10.684 -11.715 -21.909 1.00 97.06 187 PHE A O 1
ATOM 1556 N N . ARG A 1 188 ? 9.218 -11.110 -23.494 1.00 97.44 188 ARG A N 1
ATOM 1557 C CA . ARG A 1 188 ? 8.934 -12.459 -24.031 1.00 97.44 188 ARG A CA 1
ATOM 1558 C C . ARG A 1 188 ? 8.327 -13.441 -23.020 1.00 97.44 188 ARG A C 1
ATOM 1560 O O . ARG A 1 188 ? 8.474 -14.651 -23.169 1.00 97.44 188 ARG A O 1
ATOM 1567 N N . ILE A 1 189 ? 7.586 -12.924 -22.045 1.00 97.31 189 ILE A N 1
ATOM 1568 C CA . ILE A 1 189 ? 6.896 -13.675 -20.984 1.00 97.31 189 ILE A CA 1
ATOM 1569 C C . ILE A 1 189 ? 5.375 -13.443 -21.027 1.00 97.31 189 ILE A C 1
ATOM 1571 O O . ILE A 1 189 ? 4.683 -13.451 -20.014 1.00 97.31 189 ILE A O 1
ATOM 1575 N N . GLY A 1 190 ? 4.820 -13.224 -22.225 1.00 97.31 190 GLY A N 1
ATOM 1576 C CA . GLY A 1 190 ? 3.398 -12.904 -22.415 1.00 97.31 190 GLY A CA 1
ATOM 1577 C C . GLY A 1 190 ? 2.418 -13.947 -21.854 1.00 97.31 190 GLY A C 1
ATOM 1578 O O . GLY A 1 190 ? 1.283 -13.604 -21.547 1.00 97.31 190 GLY A O 1
ATOM 1579 N N . GLN A 1 191 ? 2.842 -15.203 -21.679 1.00 96.69 191 GLN A N 1
ATOM 1580 C CA . GLN A 1 191 ? 2.019 -16.252 -21.067 1.00 96.69 191 GLN A CA 1
ATOM 1581 C C . GLN A 1 191 ? 1.781 -16.019 -19.564 1.00 96.69 191 GLN A C 1
ATOM 1583 O O . GLN A 1 191 ? 0.728 -16.400 -19.045 1.00 96.69 191 GLN A O 1
ATOM 1588 N N . ASP A 1 192 ? 2.725 -15.382 -18.864 1.00 97.56 192 ASP A N 1
ATOM 1589 C CA . ASP A 1 192 ? 2.573 -15.052 -17.446 1.00 97.56 192 ASP A CA 1
ATOM 1590 C C . ASP A 1 192 ? 1.518 -13.964 -17.225 1.00 97.56 192 ASP A C 1
ATOM 1592 O O . ASP A 1 192 ? 0.818 -13.999 -16.213 1.00 97.56 192 ASP A O 1
ATOM 1596 N N . TRP A 1 193 ? 1.342 -13.050 -18.189 1.00 97.81 193 TRP A N 1
ATOM 1597 C CA . TRP A 1 193 ? 0.240 -12.086 -18.172 1.00 97.81 193 TRP A CA 1
ATOM 1598 C C . TRP A 1 193 ? -1.119 -12.788 -18.214 1.00 97.81 193 TRP A C 1
ATOM 1600 O O . TRP A 1 193 ? -1.991 -12.494 -17.399 1.00 97.81 193 TRP A O 1
ATOM 1610 N N . ASP A 1 194 ? -1.290 -13.751 -19.124 1.00 96.44 194 ASP A N 1
ATOM 1611 C CA . ASP A 1 194 ? -2.544 -14.502 -19.248 1.00 96.44 194 ASP A CA 1
ATOM 1612 C C . ASP A 1 194 ? -2.868 -15.258 -17.952 1.00 96.44 194 ASP A C 1
ATOM 1614 O O . ASP A 1 194 ? -4.000 -15.222 -17.466 1.00 96.44 194 ASP A O 1
ATOM 1618 N N . ASN A 1 195 ? -1.854 -15.876 -17.337 1.00 97.25 195 ASN A N 1
ATOM 1619 C CA . ASN A 1 195 ? -1.999 -16.523 -16.0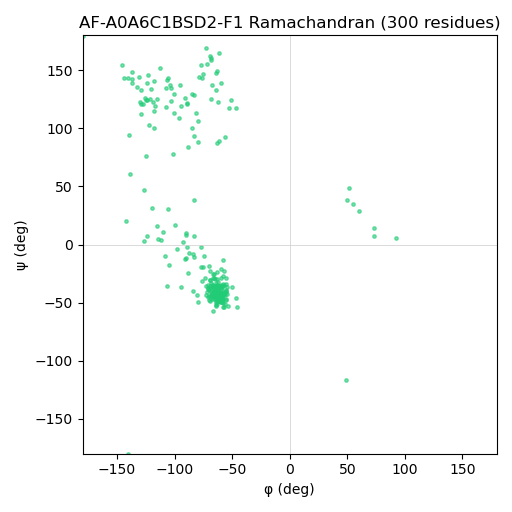38 1.00 97.25 195 ASN A CA 1
ATOM 1620 C C . ASN A 1 195 ? -2.389 -15.516 -14.941 1.00 97.25 195 ASN A C 1
ATOM 1622 O O . ASN A 1 195 ? -3.358 -15.751 -14.222 1.00 97.25 195 ASN A O 1
ATOM 1626 N N . LEU A 1 196 ? -1.693 -14.376 -14.844 1.00 98.00 196 LEU A N 1
ATOM 1627 C CA . LEU A 1 196 ? -1.988 -13.315 -13.877 1.00 98.00 196 LEU A CA 1
ATOM 1628 C C . LEU A 1 196 ? -3.438 -12.824 -13.992 1.00 98.00 196 LEU A C 1
ATOM 1630 O O . LEU A 1 196 ? -4.136 -12.745 -12.980 1.00 98.00 196 LEU A O 1
ATOM 1634 N N . VAL A 1 197 ? -3.910 -12.550 -15.213 1.00 97.62 197 VAL A N 1
ATOM 1635 C CA . VAL A 1 197 ? -5.298 -12.137 -15.469 1.00 97.62 197 VAL A CA 1
ATOM 1636 C C . VAL A 1 197 ? -6.276 -13.206 -14.988 1.00 97.62 197 VAL A C 1
ATOM 1638 O O . VAL A 1 197 ? -7.180 -12.885 -14.215 1.00 97.62 197 VAL A O 1
ATOM 1641 N N . CYS A 1 198 ? -6.068 -14.477 -15.349 1.00 97.19 198 CYS A N 1
ATOM 1642 C CA . CYS A 1 198 ? -6.923 -15.573 -14.886 1.00 97.19 198 CYS A CA 1
ATOM 1643 C C . CYS A 1 198 ? -6.969 -15.676 -13.351 1.00 97.19 198 CYS A C 1
ATOM 1645 O O . CYS A 1 198 ? -8.048 -15.847 -12.773 1.00 97.19 198 CYS A O 1
ATOM 1647 N N . CYS A 1 199 ? -5.826 -15.534 -12.671 1.00 97.75 199 CYS A N 1
ATOM 1648 C CA . CYS A 1 199 ? -5.779 -15.559 -11.211 1.00 97.75 199 CYS A CA 1
ATOM 1649 C C . CYS A 1 199 ? -6.571 -14.383 -10.609 1.00 97.75 199 CYS A C 1
ATOM 1651 O O . CYS A 1 199 ? -7.407 -14.603 -9.730 1.00 97.75 199 CYS A O 1
ATOM 1653 N N . ILE A 1 200 ? -6.379 -13.156 -11.114 1.00 97.06 200 ILE A N 1
ATOM 1654 C CA . ILE A 1 200 ? -7.084 -11.952 -10.636 1.00 97.06 200 ILE A CA 1
ATOM 1655 C C . ILE A 1 200 ? -8.597 -12.067 -10.862 1.00 97.06 200 ILE A C 1
ATOM 1657 O O . ILE A 1 200 ? -9.380 -11.709 -9.981 1.00 97.06 200 ILE A O 1
ATOM 1661 N N . GLU A 1 201 ? -9.032 -12.590 -12.009 1.00 96.56 201 GLU A N 1
ATOM 1662 C CA . GLU A 1 201 ? -10.452 -12.822 -12.293 1.00 96.56 201 GLU A CA 1
ATOM 1663 C C . GLU A 1 201 ? -11.086 -13.814 -11.316 1.00 96.56 201 GLU A C 1
ATOM 1665 O O . GLU A 1 201 ? -12.222 -13.615 -10.878 1.00 96.56 201 GLU A O 1
ATOM 1670 N N . SER A 1 202 ? -10.366 -14.884 -10.967 1.00 96.31 202 SER A N 1
ATOM 1671 C CA . SER A 1 202 ? -10.839 -15.868 -9.990 1.00 96.31 202 SER A CA 1
ATOM 1672 C C . SER A 1 202 ? -10.916 -15.273 -8.583 1.00 96.31 202 SER A C 1
ATOM 1674 O O . SER A 1 202 ? -11.935 -15.417 -7.911 1.00 96.31 202 SER A O 1
ATOM 1676 N N . TRP A 1 203 ? -9.892 -14.516 -8.186 1.00 97.31 203 TRP A N 1
ATOM 1677 C CA . TRP A 1 203 ? -9.810 -13.847 -6.895 1.00 97.31 203 TRP A CA 1
ATOM 1678 C C . TRP A 1 203 ? -10.926 -12.821 -6.708 1.00 97.31 203 TRP A C 1
ATOM 1680 O O . TRP A 1 203 ? -11.618 -12.853 -5.691 1.00 97.31 203 TRP A O 1
ATOM 1690 N N . LYS A 1 204 ? -11.192 -11.979 -7.717 1.00 95.50 204 LYS A N 1
ATOM 1691 C CA . LYS A 1 204 ? -12.272 -10.979 -7.663 1.00 95.50 204 LYS A CA 1
ATOM 1692 C C . LYS A 1 204 ? -13.640 -11.591 -7.363 1.00 95.50 204 LYS A C 1
ATOM 1694 O O . LYS A 1 204 ? -14.434 -10.963 -6.676 1.00 95.50 204 LYS A O 1
ATOM 1699 N N . LYS A 1 205 ? -13.912 -12.812 -7.836 1.00 95.31 205 LYS A N 1
ATOM 1700 C CA . LYS A 1 205 ? -15.179 -13.521 -7.572 1.00 95.31 205 LYS A CA 1
ATOM 1701 C C . LYS A 1 205 ? -15.328 -13.970 -6.116 1.00 95.31 205 LYS A C 1
ATOM 1703 O O . LYS A 1 205 ? -16.438 -14.285 -5.704 1.00 95.31 205 LYS A O 1
ATOM 1708 N N . THR A 1 206 ? -14.234 -14.031 -5.359 1.00 93.94 206 THR A N 1
ATOM 1709 C CA . THR A 1 206 ? -14.245 -14.414 -3.937 1.00 93.94 206 THR A CA 1
ATOM 1710 C C . THR A 1 206 ? -14.397 -13.225 -2.992 1.00 93.94 206 THR A C 1
ATOM 1712 O O . THR A 1 206 ? -14.644 -13.423 -1.805 1.00 93.94 206 THR A O 1
ATOM 1715 N N . LEU A 1 207 ? -14.242 -11.997 -3.497 1.00 93.12 207 LEU A N 1
ATOM 1716 C CA . LEU A 1 207 ? -14.282 -10.798 -2.671 1.00 93.12 207 LEU A CA 1
ATOM 1717 C C . LEU A 1 207 ? -15.721 -10.440 -2.278 1.00 93.12 207 LEU A C 1
ATOM 1719 O O . LEU A 1 207 ? -16.632 -10.577 -3.096 1.00 93.12 207 LEU A O 1
ATOM 1723 N N . PRO A 1 208 ? -15.938 -9.938 -1.052 1.00 90.12 208 PRO A N 1
ATOM 1724 C CA . PRO A 1 208 ? -17.219 -9.359 -0.680 1.00 90.12 208 PRO A CA 1
ATOM 1725 C C . PRO A 1 208 ? -17.423 -8.001 -1.368 1.00 90.12 208 PRO A C 1
ATOM 1727 O O . PRO A 1 208 ? -16.460 -7.289 -1.655 1.00 90.12 208 PRO A O 1
ATOM 1730 N N . ASP A 1 209 ? -18.683 -7.590 -1.540 1.00 87.12 209 ASP A N 1
ATOM 1731 C CA . ASP A 1 209 ? -19.023 -6.270 -2.099 1.00 87.12 209 ASP A CA 1
ATOM 1732 C C . ASP A 1 209 ? -18.514 -5.107 -1.227 1.00 87.12 209 ASP A C 1
ATOM 1734 O O . ASP A 1 209 ? -18.174 -4.034 -1.729 1.00 87.12 209 ASP A O 1
ATOM 1738 N N . PHE A 1 210 ? -18.460 -5.313 0.095 1.00 87.94 210 PHE A N 1
ATOM 1739 C CA . PHE A 1 210 ? -18.000 -4.322 1.066 1.00 87.94 210 PHE A CA 1
ATOM 1740 C C . PHE A 1 210 ? -17.088 -4.949 2.129 1.00 87.94 210 PHE A C 1
ATOM 1742 O O . PHE A 1 210 ? -17.310 -6.096 2.524 1.00 87.94 210 PHE A O 1
ATOM 1749 N N . PRO A 1 211 ? -16.108 -4.192 2.664 1.00 90.12 211 PRO A N 1
ATOM 1750 C CA . PRO A 1 211 ? -15.312 -4.630 3.805 1.00 90.12 211 PRO A CA 1
ATOM 1751 C C . PRO A 1 211 ? -16.186 -4.910 5.033 1.00 90.12 211 PRO A C 1
ATOM 1753 O O . PRO A 1 211 ? -17.087 -4.131 5.363 1.00 90.12 211 PRO A O 1
ATOM 1756 N N . VAL A 1 212 ? -15.884 -5.991 5.753 1.00 87.62 212 VAL A N 1
ATOM 1757 C CA . VAL A 1 212 ? -16.547 -6.306 7.023 1.00 87.62 212 VAL A CA 1
ATOM 1758 C C . VAL A 1 212 ? -15.929 -5.455 8.128 1.00 87.62 212 VAL A C 1
ATOM 1760 O O . VAL A 1 212 ? -14.807 -5.695 8.564 1.00 87.62 212 VAL A O 1
ATOM 1763 N N . ILE A 1 213 ? -16.670 -4.447 8.589 1.00 92.44 213 ILE A N 1
ATOM 1764 C CA . ILE A 1 213 ? -16.188 -3.509 9.618 1.00 92.44 213 ILE A CA 1
ATOM 1765 C C . ILE A 1 213 ? -16.667 -3.842 11.033 1.00 92.44 213 ILE A C 1
ATOM 1767 O O . ILE A 1 213 ? -16.312 -3.148 11.978 1.00 92.44 213 ILE A O 1
ATOM 1771 N N . ASP A 1 214 ? -17.501 -4.869 11.173 1.00 94.88 214 ASP A N 1
ATOM 1772 C CA . ASP A 1 214 ? -17.967 -5.352 12.467 1.00 94.88 214 ASP A CA 1
ATOM 1773 C C . ASP A 1 214 ? -16.942 -6.325 13.049 1.00 94.88 214 ASP A C 1
ATOM 1775 O O . ASP A 1 214 ? -16.864 -7.488 12.653 1.00 94.88 214 ASP A O 1
ATOM 1779 N N . TYR A 1 215 ? -16.124 -5.842 13.972 1.00 96.31 215 TYR A N 1
ATOM 1780 C CA . TYR A 1 215 ? -15.030 -6.593 14.579 1.00 96.31 215 TYR A CA 1
ATOM 1781 C C . TYR A 1 215 ? -15.512 -7.597 15.627 1.00 96.31 215 TYR A C 1
ATOM 1783 O O . TYR A 1 215 ? -14.691 -8.329 16.175 1.00 96.31 215 TYR A O 1
ATOM 1791 N N . ASP A 1 216 ? -16.814 -7.657 15.910 1.00 96.69 216 ASP A N 1
ATOM 1792 C CA . ASP A 1 216 ? -17.411 -8.733 16.703 1.00 96.69 216 ASP A CA 1
ATOM 1793 C C . ASP A 1 216 ? -17.877 -9.915 15.831 1.00 96.69 216 ASP A C 1
ATOM 1795 O O . ASP A 1 216 ? -18.131 -10.991 16.360 1.00 96.69 216 ASP A O 1
ATOM 1799 N N . SER A 1 217 ? -17.930 -9.762 14.498 1.00 95.19 217 SER A N 1
ATOM 1800 C CA . SER A 1 217 ? -18.328 -10.852 13.586 1.00 95.19 217 SER A CA 1
ATOM 1801 C C . SER A 1 217 ? -17.338 -12.023 13.550 1.00 95.19 217 SER A C 1
ATOM 1803 O O . SER A 1 217 ? -17.739 -13.164 13.339 1.00 95.19 217 SER A O 1
ATOM 1805 N N . ASP A 1 218 ? -16.060 -11.736 13.796 1.00 95.38 218 ASP A N 1
ATOM 1806 C CA . ASP A 1 218 ? -15.000 -12.716 14.017 1.00 95.38 218 ASP A CA 1
ATOM 1807 C C . ASP A 1 218 ? -14.105 -12.199 15.146 1.00 95.38 218 ASP A C 1
ATOM 1809 O O . ASP A 1 218 ? -13.207 -11.368 14.947 1.00 95.38 218 ASP A O 1
ATOM 1813 N N . VAL A 1 219 ? -14.422 -12.642 16.362 1.00 96.94 219 VAL A N 1
ATOM 1814 C CA . VAL A 1 219 ? -13.755 -12.196 17.588 1.00 96.94 219 VAL A CA 1
ATOM 1815 C C . VAL A 1 219 ? -12.301 -12.656 17.627 1.00 96.94 219 VAL A C 1
ATOM 1817 O O . VAL A 1 219 ? -11.441 -11.897 18.074 1.00 96.94 219 VAL A O 1
ATOM 1820 N N . GLU A 1 220 ? -12.005 -13.867 17.154 1.00 96.94 220 GLU A N 1
ATOM 1821 C CA . GLU A 1 220 ? -10.663 -14.447 17.224 1.00 96.94 220 GLU A CA 1
ATOM 1822 C C . GLU A 1 220 ? -9.693 -13.736 16.273 1.00 96.94 220 GLU A C 1
ATOM 1824 O O . GLU A 1 220 ? -8.613 -13.309 16.709 1.00 96.94 220 GLU A O 1
ATOM 1829 N N . ASP A 1 221 ? -10.091 -13.531 15.011 1.00 94.81 221 ASP A N 1
ATOM 1830 C CA . ASP A 1 221 ? -9.297 -12.779 14.031 1.00 94.81 221 ASP A CA 1
ATOM 1831 C C . ASP A 1 221 ? -9.094 -11.334 14.497 1.00 94.81 221 ASP A C 1
ATOM 1833 O O . ASP A 1 221 ? -7.968 -10.826 14.548 1.00 94.81 221 ASP A O 1
ATOM 1837 N N . SER A 1 222 ? -10.180 -10.674 14.911 1.00 96.88 222 SER A N 1
ATOM 1838 C CA . SER A 1 222 ? -10.127 -9.276 15.341 1.00 96.88 222 SER A CA 1
ATOM 1839 C C . SER A 1 222 ? -9.259 -9.105 16.585 1.00 96.88 222 SER A C 1
ATOM 1841 O O . SER A 1 222 ? -8.409 -8.218 16.622 1.00 96.88 222 SER A O 1
ATOM 1843 N N . PHE A 1 223 ? -9.399 -9.970 17.590 1.00 97.69 223 PHE A N 1
ATOM 1844 C CA . PHE A 1 223 ? -8.533 -9.953 18.766 1.00 97.69 223 PHE A CA 1
ATOM 1845 C C . PHE A 1 223 ? -7.065 -10.177 18.388 1.00 97.69 223 PHE A C 1
ATOM 1847 O O . PHE A 1 223 ? -6.191 -9.429 18.835 1.00 97.69 223 PHE A O 1
ATOM 1854 N N . THR A 1 224 ? -6.784 -11.172 17.545 1.00 96.38 224 THR A N 1
ATOM 1855 C CA . THR A 1 224 ? -5.416 -11.518 17.141 1.00 96.38 224 THR A CA 1
ATOM 1856 C C . THR A 1 224 ? -4.733 -10.372 16.411 1.00 96.38 224 THR A C 1
ATOM 1858 O O . THR A 1 224 ? -3.589 -10.046 16.741 1.00 96.38 224 THR A O 1
ATOM 1861 N N . LYS A 1 225 ? -5.446 -9.703 15.501 1.00 95.06 225 LYS A N 1
ATOM 1862 C CA . LYS A 1 225 ? -4.951 -8.509 14.811 1.00 95.06 225 LYS A CA 1
ATOM 1863 C C . LYS A 1 225 ? -4.788 -7.331 15.774 1.00 95.06 225 LYS A C 1
ATOM 1865 O O . LYS A 1 225 ? -3.782 -6.634 15.732 1.00 95.06 225 LYS A O 1
ATOM 1870 N N . LEU A 1 226 ? -5.719 -7.098 16.693 1.00 97.38 226 LEU A N 1
ATOM 1871 C CA . LEU A 1 226 ? -5.737 -5.859 17.479 1.00 97.38 226 LEU A CA 1
ATOM 1872 C C . LEU A 1 226 ? -4.904 -5.889 18.773 1.00 97.38 226 LEU A C 1
ATOM 1874 O O . LEU A 1 226 ? -4.464 -4.832 19.237 1.00 97.38 226 LEU A O 1
ATOM 1878 N N . LYS A 1 227 ? -4.642 -7.066 19.360 1.00 95.69 227 LYS A N 1
ATOM 1879 C CA . LYS A 1 227 ? -3.914 -7.195 20.643 1.00 95.69 227 LYS A CA 1
ATOM 1880 C C . LYS A 1 227 ? -2.470 -6.681 20.598 1.00 95.69 227 LYS A C 1
ATOM 1882 O O . LYS A 1 227 ? -1.914 -6.345 21.640 1.00 95.69 227 LYS A O 1
ATOM 1887 N N . GLY A 1 228 ? -1.869 -6.639 19.405 1.00 92.75 228 GLY A N 1
ATOM 1888 C CA . GLY A 1 228 ? -0.494 -6.181 19.179 1.00 92.75 228 GLY A CA 1
ATOM 1889 C C . GLY A 1 228 ? -0.334 -4.664 19.041 1.00 92.75 228 GLY A C 1
ATOM 1890 O O . GLY A 1 228 ? 0.796 -4.180 19.002 1.00 92.75 228 GLY A O 1
ATOM 1891 N N . LEU A 1 229 ? -1.435 -3.907 18.969 1.00 96.62 229 LEU A N 1
ATOM 1892 C CA . LEU A 1 229 ? -1.381 -2.449 18.856 1.00 96.62 229 LEU A CA 1
ATOM 1893 C C . LEU A 1 229 ? -0.743 -1.808 20.094 1.00 96.62 229 LEU A C 1
ATOM 1895 O O . LEU A 1 229 ? -0.893 -2.279 21.224 1.00 96.62 229 LEU A O 1
ATOM 1899 N N . SER A 1 230 ? -0.052 -0.687 19.881 1.00 95.75 230 SER A N 1
ATOM 1900 C CA . SER A 1 230 ? 0.686 -0.019 20.952 1.00 95.75 230 SER A CA 1
ATOM 1901 C C . SER A 1 230 ? -0.229 0.480 22.081 1.00 95.75 230 SER A C 1
ATOM 1903 O O . SER A 1 230 ? -1.354 0.933 21.857 1.00 95.75 230 SER A O 1
ATOM 1905 N N . VAL A 1 231 ? 0.302 0.501 23.309 1.00 95.81 231 VAL A N 1
ATOM 1906 C CA . VAL A 1 231 ? -0.368 1.099 24.482 1.00 95.81 231 VAL A CA 1
ATOM 1907 C C . VAL A 1 231 ? -0.769 2.554 24.214 1.00 95.81 231 VAL A C 1
ATOM 1909 O O . VAL A 1 231 ? -1.823 2.998 24.658 1.00 95.81 231 VAL A O 1
ATOM 1912 N N . SER A 1 232 ? 0.056 3.297 23.469 1.00 96.94 232 SER A N 1
ATOM 1913 C CA . SER A 1 232 ? -0.218 4.689 23.096 1.00 96.94 232 SER A CA 1
ATOM 1914 C C . SER A 1 232 ? -1.451 4.803 22.197 1.00 96.94 232 SER A C 1
ATOM 1916 O O . SER A 1 232 ? -2.313 5.646 22.444 1.00 96.94 232 SER A O 1
ATOM 1918 N N . THR A 1 233 ? -1.575 3.917 21.203 1.00 97.94 233 THR A N 1
ATOM 1919 C CA . THR A 1 233 ? -2.741 3.834 20.313 1.00 97.94 233 THR A CA 1
ATOM 1920 C C . THR A 1 233 ? -4.009 3.591 21.126 1.00 9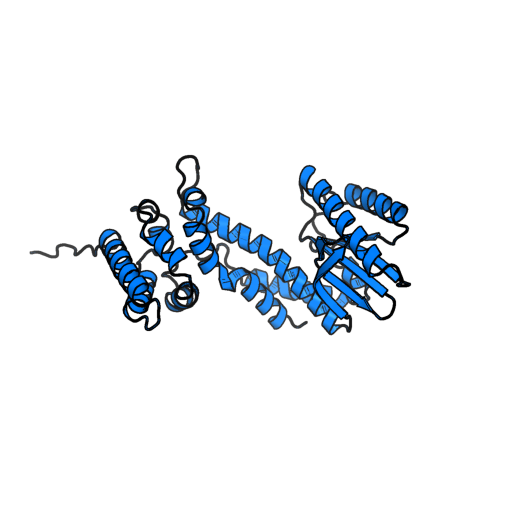7.94 233 THR A C 1
ATOM 1922 O O . THR A 1 233 ? -4.945 4.388 21.068 1.00 97.94 233 THR A O 1
ATOM 1925 N N . TRP A 1 234 ? -4.013 2.551 21.965 1.00 97.88 234 TRP A N 1
ATOM 1926 C CA . TRP A 1 234 ? -5.173 2.224 22.795 1.00 97.88 234 TRP A CA 1
ATOM 1927 C C . TRP A 1 234 ? -5.521 3.316 23.802 1.00 97.88 234 TRP A C 1
ATOM 1929 O O . TRP A 1 234 ? -6.699 3.607 23.995 1.00 97.88 234 TRP A O 1
ATOM 1939 N N . LYS A 1 235 ? -4.521 3.976 24.397 1.00 97.62 235 LYS A N 1
ATOM 1940 C CA . LYS A 1 235 ? -4.745 5.114 25.294 1.00 97.62 235 LYS A CA 1
ATOM 1941 C C . LYS A 1 235 ? -5.514 6.233 24.591 1.00 97.62 235 LYS A C 1
ATOM 1943 O O . LYS A 1 235 ? -6.531 6.675 25.116 1.00 97.62 235 LYS A O 1
ATOM 1948 N N . LYS A 1 236 ? -5.074 6.645 23.396 1.00 97.88 236 LYS A N 1
ATOM 1949 C CA . LYS A 1 236 ? -5.747 7.690 22.604 1.00 97.88 236 LYS A CA 1
ATOM 1950 C C . LYS A 1 236 ? -7.193 7.318 22.272 1.00 97.88 236 LYS A C 1
ATOM 1952 O O . LYS A 1 236 ? -8.071 8.167 22.379 1.00 97.88 236 LYS A O 1
ATOM 1957 N N . ILE A 1 237 ? -7.443 6.057 21.909 1.00 97.56 237 ILE A N 1
ATOM 1958 C CA . ILE A 1 237 ? -8.798 5.569 21.620 1.00 97.56 237 ILE A CA 1
ATOM 1959 C C . ILE A 1 237 ? -9.675 5.626 22.868 1.00 97.56 237 ILE A C 1
ATOM 1961 O O . ILE A 1 237 ? -10.767 6.184 22.834 1.00 97.56 237 ILE A O 1
ATOM 1965 N N . VAL A 1 238 ? -9.217 5.050 23.980 1.00 96.69 238 VAL A N 1
ATOM 1966 C CA . VAL A 1 238 ? -10.036 4.905 25.189 1.00 96.69 238 VAL A CA 1
ATOM 1967 C C . VAL A 1 238 ? -10.306 6.259 25.860 1.00 96.69 238 VAL A C 1
ATOM 1969 O O . VAL A 1 238 ? -11.417 6.486 26.339 1.00 96.69 238 VAL A O 1
ATOM 1972 N N . GLU A 1 239 ? -9.337 7.176 25.870 1.00 95.75 239 GLU A N 1
ATOM 1973 C CA . GLU A 1 239 ? -9.487 8.503 26.490 1.00 95.75 239 GLU A CA 1
ATOM 1974 C C . GLU A 1 239 ? -10.345 9.475 25.657 1.00 95.75 239 GLU A C 1
ATOM 1976 O O . GLU A 1 239 ? -10.878 10.440 26.203 1.00 95.75 239 GLU A O 1
ATOM 1981 N N . ASN A 1 240 ? -10.535 9.228 24.358 1.00 95.38 240 ASN A N 1
ATOM 1982 C CA . ASN A 1 240 ? -11.326 10.103 23.496 1.00 95.38 240 ASN A CA 1
ATOM 1983 C C . ASN A 1 240 ? -12.830 9.797 23.599 1.00 95.38 240 ASN A C 1
ATOM 1985 O O . ASN A 1 240 ? -13.345 8.953 22.872 1.00 95.38 240 ASN A O 1
ATOM 1989 N N . GLU A 1 241 ? -13.546 10.503 24.481 1.00 93.44 241 GLU A N 1
ATOM 1990 C CA . GLU A 1 241 ? -14.992 10.319 24.707 1.00 93.44 241 GLU A CA 1
ATOM 1991 C C . GLU A 1 241 ? -15.844 10.332 23.430 1.00 93.44 241 GLU A C 1
ATOM 1993 O O . GLU A 1 241 ? -16.766 9.527 23.335 1.00 93.44 241 GLU A O 1
ATOM 1998 N N . ALA A 1 242 ? -15.514 11.164 22.438 1.00 92.44 242 ALA A N 1
ATOM 1999 C CA . ALA A 1 242 ? -16.323 11.317 21.228 1.00 92.44 242 ALA A CA 1
ATOM 2000 C C . ALA A 1 242 ? -16.345 10.048 20.351 1.00 92.44 242 ALA A C 1
ATOM 2002 O O . ALA A 1 242 ? -17.307 9.793 19.631 1.00 92.44 242 ALA A O 1
ATOM 2003 N N . LEU A 1 243 ? -15.314 9.196 20.435 1.00 94.88 243 LEU A N 1
ATOM 2004 C CA . LEU A 1 243 ? -15.306 7.900 19.741 1.00 94.88 243 LEU A CA 1
ATOM 2005 C C . LEU A 1 243 ? -16.319 6.906 20.336 1.00 94.88 243 LEU A C 1
ATOM 2007 O O . LEU A 1 243 ? -16.732 5.964 19.656 1.00 94.88 243 LEU A O 1
ATOM 2011 N N . TRP A 1 244 ? -16.696 7.122 21.597 1.00 94.44 244 TRP A N 1
ATOM 2012 C CA . TRP A 1 244 ? -17.473 6.227 22.456 1.00 94.44 244 TRP A CA 1
ATOM 2013 C C . TRP A 1 244 ? -18.892 6.740 22.744 1.00 94.44 244 TRP A C 1
ATOM 2015 O O . TRP A 1 244 ? -19.563 6.220 23.638 1.00 94.44 244 TRP A O 1
ATOM 2025 N N . GLU A 1 245 ? -19.343 7.775 22.038 1.00 88.56 245 GLU A N 1
ATOM 2026 C CA . GLU A 1 245 ? -20.746 8.196 22.055 1.00 88.56 245 GLU A CA 1
ATOM 2027 C C . GLU A 1 245 ? -21.661 7.078 21.519 1.00 88.56 245 GLU A C 1
ATOM 2029 O O . GLU A 1 245 ? -21.190 6.109 20.924 1.00 88.56 245 GLU A O 1
ATOM 2034 N N . GLU A 1 246 ? -22.970 7.185 21.756 1.00 75.44 246 GLU A N 1
ATOM 2035 C CA . GLU A 1 246 ? -23.947 6.119 21.463 1.00 75.44 246 GLU A CA 1
ATOM 2036 C C . GLU A 1 246 ? -23.949 5.695 19.982 1.00 75.44 246 GLU A C 1
ATOM 2038 O O 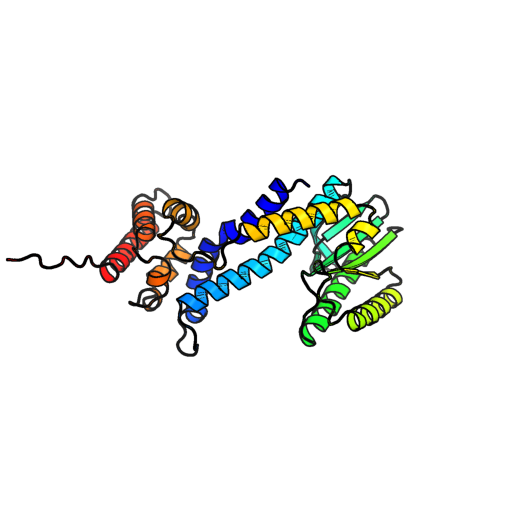. GLU A 1 246 ? -23.928 4.502 19.686 1.00 75.44 246 GLU A O 1
ATOM 2043 N N . ASP A 1 247 ? -23.829 6.663 19.069 1.00 75.19 247 ASP A N 1
ATOM 2044 C CA . ASP A 1 247 ? -23.653 6.451 17.622 1.00 75.19 247 ASP A CA 1
ATOM 2045 C C . ASP A 1 247 ? -22.181 6.592 17.170 1.00 75.19 247 ASP A C 1
ATOM 2047 O O . ASP A 1 247 ? -21.870 6.797 15.989 1.00 75.19 247 ASP A O 1
ATOM 2051 N N . GLY A 1 248 ? -21.253 6.527 18.126 1.00 85.56 248 GLY A N 1
ATOM 2052 C CA . GLY A 1 248 ? -19.823 6.688 17.916 1.00 85.56 248 GLY A CA 1
ATOM 2053 C C . GLY A 1 248 ? -19.211 5.537 17.123 1.00 85.56 248 GLY A C 1
ATOM 2054 O O . GLY A 1 248 ? -19.716 4.412 17.073 1.00 85.56 248 GLY A O 1
ATOM 2055 N N . ILE A 1 249 ? -18.057 5.801 16.513 1.00 94.31 249 ILE A N 1
ATOM 2056 C CA . ILE A 1 249 ? -17.371 4.814 15.671 1.00 94.31 249 ILE A CA 1
ATOM 2057 C C . ILE A 1 249 ? -16.990 3.534 16.422 1.00 94.31 249 ILE A C 1
ATOM 2059 O O . ILE A 1 249 ? -16.979 2.465 15.821 1.00 94.31 249 ILE A O 1
ATOM 2063 N N . MET A 1 250 ? -16.744 3.595 17.733 1.00 95.88 250 MET A N 1
ATOM 2064 C CA . MET A 1 250 ? -16.441 2.386 18.503 1.00 95.88 250 MET A CA 1
ATOM 2065 C C . MET A 1 250 ? -17.642 1.443 18.584 1.00 95.88 250 MET A C 1
ATOM 2067 O O . MET A 1 250 ? -17.451 0.234 18.530 1.00 95.88 250 MET A O 1
ATOM 2071 N N . LYS A 1 251 ? -18.871 1.968 18.654 1.00 93.31 251 LYS A N 1
ATOM 2072 C CA . LYS A 1 251 ? -20.092 1.151 18.637 1.00 93.31 251 LYS A CA 1
ATOM 2073 C C . LYS A 1 251 ? -20.386 0.583 17.248 1.00 93.31 251 LYS A C 1
ATOM 2075 O O . LYS A 1 251 ? -20.961 -0.493 17.128 1.00 93.31 251 LYS A O 1
ATOM 2080 N N . VAL A 1 252 ? -19.956 1.290 16.204 1.00 93.38 252 VAL A N 1
ATOM 2081 C CA . VAL A 1 252 ? -20.011 0.803 14.823 1.00 93.38 252 VAL A CA 1
ATOM 2082 C C . VAL A 1 252 ? -19.063 -0.376 14.602 1.00 93.38 252 VAL A C 1
ATOM 2084 O O . VAL A 1 252 ? -19.469 -1.367 13.999 1.00 93.38 252 VAL A O 1
ATOM 2087 N N . LEU A 1 253 ? -17.815 -0.254 15.065 1.00 96.31 253 LEU A N 1
ATOM 2088 C CA . LEU A 1 253 ? -16.789 -1.279 14.869 1.00 96.31 253 LEU A CA 1
ATOM 2089 C C . LEU A 1 253 ? -16.969 -2.477 15.799 1.00 96.31 253 LEU A C 1
ATOM 2091 O O . LEU A 1 253 ? -16.615 -3.583 15.427 1.00 96.31 253 LEU A O 1
ATOM 2095 N N . PHE A 1 254 ? -17.506 -2.275 16.999 1.00 96.62 254 PHE A N 1
ATOM 2096 C CA . PHE A 1 254 ? -17.690 -3.327 17.993 1.00 96.62 254 PHE A CA 1
ATOM 2097 C C . PHE A 1 254 ? -19.157 -3.360 18.414 1.00 96.62 254 PHE A C 1
ATOM 2099 O O . PHE A 1 254 ? -19.512 -2.834 19.461 1.00 96.62 254 PHE A O 1
ATOM 2106 N N . LYS A 1 255 ? -20.058 -3.911 17.597 1.00 94.06 255 LYS A N 1
ATOM 2107 C CA . LYS A 1 255 ? -21.505 -3.801 17.862 1.00 94.06 255 LYS A CA 1
ATOM 2108 C C . LYS A 1 255 ? -21.939 -4.413 19.194 1.00 94.06 255 LYS A C 1
ATOM 2110 O O . LYS A 1 255 ? -22.818 -3.858 19.865 1.00 94.06 255 LYS A O 1
ATOM 2115 N N . GLU A 1 256 ? -21.311 -5.510 19.597 1.00 94.56 256 GLU A N 1
ATOM 2116 C CA . GLU A 1 256 ? -21.599 -6.263 20.823 1.00 94.56 256 GLU A CA 1
ATOM 2117 C C . GLU A 1 256 ? -20.540 -6.036 21.916 1.00 94.56 256 GLU A C 1
ATOM 2119 O O . GLU A 1 256 ? -20.775 -6.297 23.102 1.00 94.56 256 GLU A O 1
ATOM 2124 N N . GLY A 1 257 ? -19.369 -5.521 21.533 1.00 96.19 257 GLY A N 1
ATOM 2125 C CA . GLY A 1 257 ? -18.236 -5.283 22.417 1.00 96.19 257 GLY A CA 1
ATOM 2126 C C . GLY A 1 257 ? -17.522 -6.567 22.846 1.00 96.19 257 GLY A C 1
ATOM 2127 O O . GLY A 1 257 ? -16.746 -6.531 23.802 1.00 96.19 257 GLY A O 1
ATOM 2128 N N . THR A 1 258 ? -17.774 -7.703 22.194 1.00 97.44 258 THR A N 1
ATOM 2129 C CA . THR A 1 258 ? -17.163 -9.001 22.524 1.00 97.44 258 THR A CA 1
ATOM 2130 C C . THR A 1 258 ? -15.651 -8.997 22.325 1.00 97.44 258 THR A C 1
ATOM 2132 O O . THR A 1 258 ? -14.914 -9.355 23.245 1.00 97.44 258 THR A O 1
ATOM 2135 N N . THR A 1 259 ? -15.163 -8.460 21.208 1.00 98.06 259 THR A N 1
ATOM 2136 C CA . THR A 1 259 ? -13.728 -8.308 20.943 1.00 98.06 259 THR A CA 1
ATOM 2137 C C . THR A 1 259 ? -13.081 -7.334 21.922 1.00 98.06 259 THR A C 1
ATOM 2139 O O . THR A 1 259 ? -11.976 -7.578 22.407 1.00 98.06 259 THR A O 1
ATOM 2142 N N . LEU A 1 260 ? -13.782 -6.260 22.308 1.00 98.06 260 LEU A N 1
ATOM 2143 C CA . LEU A 1 260 ? -13.297 -5.336 23.341 1.00 98.06 260 LEU A CA 1
ATOM 2144 C C . LEU A 1 260 ? -13.170 -6.016 24.712 1.00 98.06 260 LEU A C 1
ATOM 2146 O O . LEU A 1 260 ? -12.231 -5.723 25.452 1.00 98.06 260 LEU A O 1
ATOM 2150 N N . LYS A 1 261 ? -14.084 -6.933 25.059 1.00 98.06 261 LYS A N 1
ATOM 2151 C CA . LYS A 1 261 ? -14.000 -7.723 26.298 1.00 98.06 261 LYS A CA 1
ATOM 2152 C C . LYS A 1 261 ? -12.783 -8.652 26.283 1.00 98.06 261 LYS A C 1
ATOM 2154 O O . LYS A 1 261 ? -12.083 -8.713 27.293 1.00 98.06 261 LYS A O 1
ATOM 2159 N N . GLU A 1 262 ? -12.483 -9.309 25.163 1.00 98.38 262 GLU A N 1
ATOM 2160 C CA . GLU A 1 262 ? -11.270 -10.136 25.026 1.00 98.38 262 GLU A CA 1
ATOM 2161 C C . GLU A 1 262 ? -9.983 -9.305 25.105 1.00 98.38 262 GLU A C 1
ATOM 2163 O O . GLU A 1 262 ? -9.062 -9.650 25.849 1.00 98.38 262 GLU A O 1
ATOM 2168 N N . LEU A 1 263 ? -9.942 -8.144 24.443 1.00 98.12 263 LEU A N 1
ATOM 2169 C CA . LEU A 1 263 ? -8.833 -7.193 24.581 1.00 98.12 263 LEU A CA 1
ATOM 2170 C C . LEU A 1 263 ? -8.660 -6.731 26.034 1.00 98.12 263 LEU A C 1
ATOM 2172 O O . LEU A 1 263 ? -7.541 -6.687 26.541 1.00 98.12 263 LEU A O 1
ATOM 2176 N N . CYS A 1 264 ? -9.760 -6.454 26.737 1.00 97.88 264 CYS A N 1
ATOM 2177 C CA . CYS A 1 264 ? -9.731 -6.089 28.151 1.00 97.88 264 CYS A CA 1
ATOM 2178 C C . CYS A 1 264 ? -9.150 -7.216 29.022 1.00 97.88 264 CYS A C 1
ATOM 2180 O O . CYS A 1 264 ? -8.281 -6.955 29.856 1.00 97.88 264 CYS A O 1
ATOM 2182 N N . LYS A 1 265 ? -9.557 -8.476 28.804 1.00 98.06 265 LYS A N 1
ATOM 2183 C CA . LYS A 1 265 ? -8.970 -9.644 29.491 1.00 98.06 265 LYS A CA 1
ATOM 2184 C C . LYS A 1 265 ? -7.469 -9.752 29.226 1.00 98.06 265 LYS A C 1
ATOM 2186 O O . LYS A 1 265 ? -6.698 -9.937 30.166 1.00 98.06 265 LYS A O 1
ATOM 2191 N N . TYR A 1 266 ? -7.050 -9.592 27.973 1.00 97.88 266 TYR A N 1
ATOM 2192 C CA . TYR A 1 266 ? -5.636 -9.585 27.604 1.00 97.88 266 TYR A CA 1
ATOM 2193 C C . TYR A 1 266 ? -4.861 -8.473 28.323 1.00 97.88 266 TYR A C 1
ATOM 2195 O O . TYR A 1 266 ? -3.814 -8.744 28.902 1.00 97.88 266 TYR A O 1
ATOM 2203 N N . PHE A 1 267 ? -5.396 -7.250 28.380 1.00 97.88 267 PHE A N 1
ATOM 2204 C CA . PHE A 1 267 ? -4.766 -6.140 29.098 1.00 97.88 267 PHE A CA 1
ATOM 2205 C C . PHE A 1 267 ? -4.649 -6.402 30.608 1.00 97.88 267 PHE A C 1
ATOM 2207 O O . PHE A 1 267 ? -3.618 -6.082 31.197 1.00 97.88 267 PHE A O 1
ATOM 2214 N N . LYS A 1 268 ? -5.655 -7.030 31.236 1.00 97.62 268 LYS A N 1
ATOM 2215 C CA . LYS A 1 268 ? -5.606 -7.425 32.660 1.00 97.62 268 LYS A CA 1
ATOM 2216 C C . LYS A 1 268 ? -4.518 -8.462 32.941 1.00 97.62 268 LYS A C 1
ATOM 2218 O O . LYS A 1 268 ? -3.855 -8.396 33.973 1.00 97.62 268 LYS A O 1
ATOM 2223 N N . ASN A 1 269 ? -4.337 -9.396 32.012 1.00 96.81 269 ASN A N 1
ATOM 2224 C CA . ASN A 1 269 ? -3.398 -10.508 32.136 1.00 96.81 269 ASN A CA 1
ATOM 2225 C C . ASN A 1 269 ? -2.016 -10.211 31.534 1.00 96.81 269 ASN A C 1
ATOM 2227 O O . ASN A 1 269 ? -1.156 -11.090 31.539 1.00 96.81 269 ASN A O 1
ATOM 2231 N N . PHE A 1 270 ? -1.788 -9.003 31.009 1.00 95.81 270 PHE A N 1
ATOM 2232 C CA . PHE A 1 270 ? -0.519 -8.645 30.390 1.00 95.81 270 PHE A CA 1
ATOM 2233 C C . PHE A 1 270 ? 0.617 -8.726 31.414 1.00 95.81 270 PHE A C 1
ATOM 2235 O O . PHE A 1 270 ? 0.606 -8.035 32.439 1.00 95.81 270 PHE A O 1
ATOM 2242 N N . ASP A 1 271 ? 1.630 -9.534 31.109 1.00 91.31 271 ASP A N 1
ATOM 2243 C CA . ASP A 1 271 ? 2.783 -9.730 31.977 1.00 91.31 271 ASP A CA 1
ATOM 2244 C C . ASP A 1 271 ? 4.063 -9.274 31.272 1.00 91.31 271 ASP A C 1
ATOM 2246 O O . ASP A 1 271 ? 4.609 -9.931 30.390 1.00 91.31 271 ASP A O 1
ATOM 2250 N N . GLY A 1 272 ? 4.506 -8.067 31.620 1.00 93.12 272 GLY A N 1
ATOM 2251 C CA . GLY A 1 272 ? 5.666 -7.418 31.022 1.00 93.12 272 GLY A CA 1
ATOM 2252 C C . GLY A 1 272 ? 5.933 -6.050 31.644 1.00 93.12 272 GLY A C 1
ATOM 2253 O O . GLY A 1 272 ? 5.186 -5.581 32.503 1.00 93.12 272 GLY A O 1
ATOM 2254 N N . ARG A 1 273 ? 6.985 -5.356 31.189 1.00 94.38 273 ARG A N 1
ATOM 2255 C CA . ARG A 1 273 ? 7.408 -4.060 31.770 1.00 94.38 273 ARG A CA 1
ATOM 2256 C C . ARG A 1 273 ? 6.319 -2.979 31.747 1.00 94.38 273 ARG A C 1
ATOM 2258 O O . ARG A 1 273 ? 6.326 -2.092 32.591 1.00 94.38 273 ARG A O 1
ATOM 2265 N N . LEU A 1 274 ? 5.382 -3.059 30.801 1.00 95.38 274 LEU A N 1
ATOM 2266 C CA . LEU A 1 274 ? 4.271 -2.112 30.653 1.00 95.38 274 LEU A CA 1
ATOM 2267 C C . LEU A 1 274 ? 3.003 -2.507 31.431 1.00 95.38 274 LEU A C 1
ATOM 2269 O O . LEU A 1 274 ? 1.979 -1.842 31.280 1.00 95.38 274 LEU A O 1
ATOM 2273 N N . LYS A 1 275 ? 3.050 -3.545 32.277 1.00 96.06 275 LYS A N 1
ATOM 2274 C CA . LYS A 1 275 ? 1.902 -4.045 33.054 1.00 96.06 275 LYS A CA 1
ATOM 2275 C C . LYS A 1 275 ? 1.083 -2.953 33.759 1.00 96.06 275 LYS A C 1
ATOM 2277 O O . LYS A 1 275 ? -0.132 -2.962 33.581 1.00 96.06 275 LYS A O 1
ATOM 2282 N N . PRO A 1 276 ? 1.671 -1.954 34.452 1.00 97.00 276 PRO A N 1
ATOM 2283 C CA . PRO A 1 276 ? 0.876 -0.885 35.064 1.00 97.00 276 PRO A CA 1
ATOM 2284 C C . PRO A 1 276 ? 0.043 -0.078 34.054 1.00 97.00 276 PRO A C 1
ATOM 2286 O O . PRO A 1 276 ? -1.086 0.309 34.346 1.00 97.00 276 PRO A O 1
ATOM 2289 N N . ALA A 1 277 ? 0.577 0.162 32.852 1.00 97.00 277 ALA A N 1
ATOM 2290 C CA . ALA A 1 277 ? -0.134 0.888 31.804 1.00 97.00 277 ALA A CA 1
ATOM 2291 C C . ALA A 1 277 ? -1.273 0.050 31.207 1.00 97.00 277 ALA A C 1
ATOM 2293 O O . ALA A 1 277 ? -2.367 0.571 31.005 1.00 97.00 277 ALA A O 1
ATOM 2294 N N . TYR A 1 278 ? -1.040 -1.246 30.983 1.00 97.69 278 TYR A N 1
ATOM 2295 C CA . TYR A 1 278 ? -2.069 -2.174 30.509 1.00 97.69 278 TYR A CA 1
ATOM 2296 C C . TYR A 1 278 ? -3.206 -2.361 31.521 1.00 97.69 278 TYR A C 1
ATOM 2298 O O . TYR A 1 278 ? -4.368 -2.320 31.127 1.00 97.69 278 TYR A O 1
ATOM 2306 N N . LEU A 1 279 ? -2.905 -2.456 32.821 1.00 97.69 279 LEU A N 1
ATOM 2307 C CA . LEU A 1 279 ? -3.934 -2.495 33.867 1.00 97.69 279 LEU A CA 1
ATOM 2308 C C . LEU A 1 279 ? -4.802 -1.231 33.850 1.00 97.69 279 LEU A C 1
ATOM 2310 O O . LEU A 1 279 ? -6.028 -1.320 33.856 1.00 97.69 279 LEU A O 1
ATOM 2314 N N . ARG A 1 280 ? -4.182 -0.051 33.722 1.00 97.06 280 ARG A N 1
ATOM 2315 C CA . ARG A 1 280 ? -4.922 1.213 33.599 1.00 97.06 280 ARG A CA 1
ATOM 2316 C C . ARG A 1 280 ? -5.777 1.269 32.329 1.00 97.06 280 ARG A C 1
ATOM 2318 O O . ARG A 1 280 ? -6.901 1.764 32.380 1.00 97.06 280 ARG A O 1
ATOM 2325 N N . LEU A 1 281 ? -5.273 0.769 31.197 1.00 97.38 281 LEU A N 1
ATOM 2326 C CA . LEU A 1 281 ? -6.065 0.653 29.969 1.00 97.38 281 LEU A CA 1
ATOM 2327 C C . LEU A 1 281 ? -7.266 -0.270 30.164 1.00 97.38 281 LEU A C 1
ATOM 2329 O O . LEU A 1 281 ? -8.362 0.086 29.741 1.00 97.38 281 LEU A O 1
ATOM 2333 N N . ALA A 1 282 ? -7.077 -1.416 30.822 1.00 97.88 282 ALA A N 1
ATOM 2334 C CA . ALA A 1 282 ? -8.155 -2.350 31.110 1.00 97.88 282 ALA A CA 1
ATOM 2335 C C . ALA A 1 282 ? -9.258 -1.701 31.955 1.00 97.88 282 ALA A C 1
ATOM 2337 O O . ALA A 1 282 ? -10.428 -1.811 31.605 1.00 97.88 282 ALA A O 1
ATOM 2338 N N . GLU A 1 283 ? -8.897 -0.971 33.015 1.00 97.75 283 GLU A N 1
ATOM 2339 C CA . GLU A 1 283 ? -9.863 -0.255 33.859 1.00 97.75 283 GLU A CA 1
ATOM 2340 C C . GLU A 1 283 ? -10.669 0.784 33.071 1.00 97.75 283 GLU A C 1
ATOM 2342 O O . GLU A 1 283 ? -11.891 0.875 33.212 1.00 97.75 283 GLU A O 1
ATOM 2347 N N . LEU A 1 284 ? -9.997 1.586 32.240 1.00 97.38 284 LEU A N 1
ATOM 2348 C CA . LEU A 1 284 ? -10.667 2.596 31.424 1.00 97.38 284 LEU A CA 1
ATOM 2349 C C . LEU A 1 284 ? -11.574 1.945 30.372 1.00 97.38 284 LEU A C 1
ATOM 2351 O O . LEU A 1 284 ? -12.721 2.363 30.210 1.00 97.38 284 LEU A O 1
ATOM 2355 N N . LEU A 1 285 ? -11.086 0.905 29.692 1.00 97.31 285 LEU A N 1
ATOM 2356 C CA . LEU A 1 285 ? -11.840 0.171 28.681 1.00 97.31 285 LEU A CA 1
ATOM 2357 C C . LEU A 1 285 ? -13.067 -0.518 29.290 1.00 97.31 285 LEU A C 1
ATOM 2359 O O . LEU A 1 285 ? -14.154 -0.441 28.726 1.00 97.31 285 LEU A O 1
ATOM 2363 N N . GLU A 1 286 ? -12.934 -1.124 30.467 1.00 96.69 286 GLU A N 1
ATOM 2364 C CA . GLU A 1 286 ? -14.043 -1.747 31.192 1.00 96.69 286 GLU A CA 1
ATOM 2365 C C . GLU A 1 286 ? -15.149 -0.736 31.522 1.00 96.69 286 GLU A C 1
ATOM 2367 O O . GLU A 1 286 ? -16.326 -1.023 31.301 1.00 96.69 286 GLU A O 1
ATOM 2372 N N . ARG A 1 287 ? -14.791 0.487 31.942 1.00 95.31 287 ARG A N 1
ATOM 2373 C CA . ARG A 1 287 ? -15.769 1.571 32.147 1.00 95.31 287 ARG A CA 1
ATOM 2374 C C . ARG A 1 287 ? -16.480 1.962 30.852 1.00 95.31 287 ARG A C 1
ATOM 2376 O O . ARG A 1 287 ? -17.689 2.189 30.876 1.00 95.31 287 ARG A O 1
ATOM 2383 N N . LYS A 1 288 ? -15.760 2.034 29.725 1.00 95.19 288 LYS A N 1
ATOM 2384 C CA . LYS A 1 288 ? -16.357 2.330 28.409 1.00 95.19 288 LYS A CA 1
ATOM 2385 C C . LYS A 1 288 ? -17.332 1.244 27.983 1.00 95.19 288 LYS A C 1
ATOM 2387 O O . LYS A 1 288 ? -18.464 1.560 27.620 1.00 95.19 288 LYS A O 1
ATOM 2392 N N . ILE A 1 289 ? -16.925 -0.020 28.104 1.00 94.62 289 ILE A N 1
ATOM 2393 C CA . ILE A 1 289 ? -17.776 -1.167 27.785 1.00 94.62 289 ILE A CA 1
ATOM 2394 C C . ILE A 1 289 ? -19.044 -1.127 28.650 1.00 94.62 289 ILE A C 1
ATOM 2396 O O . ILE A 1 289 ? -20.153 -1.182 28.124 1.00 94.62 289 ILE A O 1
ATOM 2400 N N . ALA A 1 290 ? -18.899 -0.944 29.965 1.00 92.56 290 ALA A N 1
ATOM 2401 C CA . ALA A 1 290 ? -20.029 -0.879 30.888 1.00 92.56 290 ALA A CA 1
ATOM 2402 C C . ALA A 1 290 ? -20.973 0.305 30.619 1.00 92.56 290 ALA A C 1
ATOM 2404 O O . ALA A 1 290 ? -22.163 0.207 30.902 1.00 92.56 290 ALA A O 1
ATOM 2405 N N . LYS A 1 291 ? -20.472 1.427 30.088 1.00 90.62 291 LYS A N 1
ATOM 2406 C CA . LYS A 1 291 ? -21.289 2.599 29.738 1.00 90.62 291 LYS A CA 1
ATOM 2407 C C . LYS A 1 291 ? -22.140 2.354 28.487 1.00 90.62 291 LYS A C 1
ATOM 2409 O O . LYS A 1 291 ? -23.305 2.735 28.490 1.00 90.62 291 LYS A O 1
ATOM 2414 N N 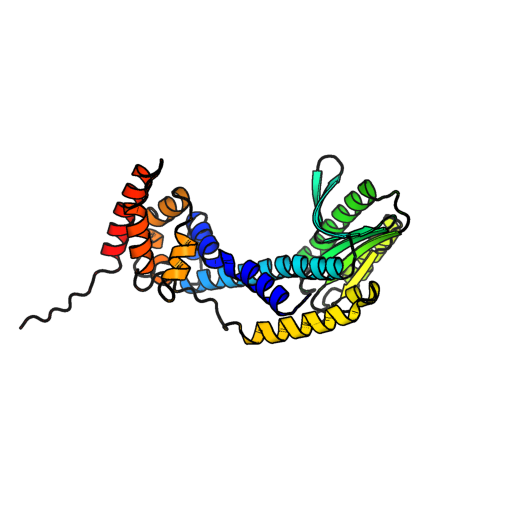. ILE A 1 292 ? -21.564 1.740 27.453 1.00 89.88 292 ILE A N 1
ATOM 2415 C CA . ILE A 1 292 ? -22.149 1.663 26.099 1.00 89.88 292 ILE A CA 1
ATOM 2416 C C . ILE A 1 292 ? -22.950 0.383 25.875 1.00 89.88 292 ILE A C 1
ATOM 2418 O O . ILE A 1 292 ? -23.975 0.403 25.204 1.00 89.88 292 ILE A O 1
ATOM 2422 N N . TYR A 1 293 ? -22.492 -0.737 26.431 1.00 89.25 293 TYR A N 1
ATOM 2423 C CA . TYR A 1 293 ? -23.102 -2.054 26.230 1.00 89.25 293 TYR A CA 1
ATOM 2424 C C . TYR A 1 293 ? -23.870 -2.507 27.466 1.00 89.25 293 TYR A C 1
ATOM 2426 O O . TYR A 1 293 ? -23.910 -3.705 27.736 1.00 89.25 293 TYR A O 1
ATOM 2434 N N . LYS A 1 294 ? -24.436 -1.570 28.248 1.00 77.94 294 LYS A N 1
ATOM 2435 C CA . LYS A 1 294 ? -25.281 -1.924 29.395 1.00 77.94 294 LYS A CA 1
ATOM 2436 C C . LYS A 1 294 ? -26.272 -2.989 28.948 1.00 77.94 294 LYS A C 1
ATOM 2438 O O . LYS A 1 294 ? -27.084 -2.737 28.060 1.00 77.94 294 LYS A O 1
ATOM 2443 N N . GLU A 1 295 ? -26.187 -4.167 29.560 1.00 53.56 295 GLU A N 1
ATOM 2444 C CA . GLU A 1 295 ? -27.217 -5.183 29.420 1.00 53.56 295 GLU A CA 1
ATOM 2445 C C . GLU A 1 295 ? -28.542 -4.504 29.759 1.00 53.56 295 GLU A C 1
ATOM 2447 O O . GLU A 1 295 ? -28.737 -4.031 30.885 1.00 53.56 295 GLU A O 1
ATOM 2452 N N . VAL A 1 296 ? -29.455 -4.432 28.791 1.00 41.56 296 VAL A N 1
ATOM 2453 C CA . VAL A 1 296 ? -30.867 -4.269 29.110 1.00 41.56 296 VAL A CA 1
ATOM 2454 C C . VAL A 1 296 ? -31.225 -5.540 29.871 1.00 41.56 296 VAL A C 1
ATOM 2456 O O . VAL A 1 296 ? -31.641 -6.538 29.288 1.00 41.56 296 VAL A O 1
ATOM 2459 N N . LYS A 1 297 ? -31.029 -5.531 31.193 1.00 37.06 297 LYS A N 1
ATOM 2460 C CA . LYS A 1 297 ? -31.818 -6.378 32.075 1.00 37.06 297 LYS A CA 1
ATOM 2461 C C . LYS A 1 297 ? -33.243 -5.900 31.872 1.00 37.06 297 LYS A C 1
ATOM 2463 O O . LYS A 1 297 ? -33.684 -4.947 32.508 1.00 37.06 297 LYS A O 1
ATOM 2468 N N . SER A 1 298 ? -33.914 -6.497 30.889 1.00 35.31 298 SER A N 1
ATOM 2469 C CA . SER A 1 298 ? -35.351 -6.378 30.764 1.00 35.31 298 SER A CA 1
ATOM 2470 C C . SER A 1 298 ? -35.914 -6.734 32.132 1.00 35.31 298 SER A C 1
ATOM 2472 O O . SER A 1 298 ? -35.573 -7.764 32.719 1.00 35.31 298 SER A O 1
ATOM 2474 N N . CYS A 1 299 ? -36.702 -5.818 32.682 1.00 41.72 299 CYS A N 1
ATOM 2475 C CA . CYS A 1 299 ? -37.598 -6.131 33.771 1.00 41.72 299 CYS A CA 1
ATOM 2476 C C . CYS A 1 299 ? -38.500 -7.275 33.299 1.00 41.72 299 CYS A C 1
ATOM 2478 O O . CYS A 1 299 ? -39.535 -7.043 32.686 1.00 41.72 299 CYS A O 1
ATOM 2480 N N . GLN A 1 300 ? -38.107 -8.512 33.578 1.00 36.50 300 GLN A N 1
ATOM 2481 C CA . GLN A 1 300 ? -39.062 -9.544 33.933 1.00 36.50 300 GLN A CA 1
ATOM 2482 C C . GLN A 1 300 ? -39.230 -9.443 35.445 1.00 36.50 300 GLN A C 1
ATOM 2484 O O . GLN A 1 300 ? -38.537 -10.089 36.227 1.00 36.50 300 GLN A O 1
ATOM 2489 N N . SER A 1 301 ? -40.107 -8.529 35.845 1.00 40.72 301 SER A N 1
ATOM 2490 C CA . SER A 1 301 ? -40.664 -8.479 37.185 1.00 40.72 301 SER A CA 1
ATOM 2491 C C . SER A 1 301 ? -42.179 -8.500 37.061 1.00 40.72 301 SER A C 1
ATOM 2493 O O . SER A 1 301 ? -42.737 -7.586 36.446 1.00 40.72 301 SER A O 1
ATOM 2495 N N . LEU A 1 302 ? -42.742 -9.495 37.753 1.00 37.62 302 LEU A N 1
ATOM 2496 C CA . LEU A 1 302 ? -44.146 -9.787 38.059 1.00 37.62 302 LEU A CA 1
ATOM 2497 C C . LEU A 1 302 ? -44.877 -10.661 37.037 1.00 37.62 302 LEU A C 1
ATOM 2499 O O . LEU A 1 302 ? -45.312 -10.148 35.987 1.00 37.62 302 LEU A O 1
#

Solvent-accessible surface area (backbone atoms only — not comparable to full-atom values): 16644 Å² total; per-residue (Å²): 119,57,54,69,59,53,51,48,48,48,46,48,57,38,59,64,51,47,70,44,52,51,54,46,46,46,38,74,48,44,59,80,38,71,36,83,96,47,99,61,56,33,66,60,38,52,51,52,51,50,56,54,50,36,58,54,31,46,45,57,35,47,47,52,50,53,35,49,38,41,37,76,74,71,43,52,48,40,63,60,41,72,41,73,38,98,92,40,77,44,71,37,50,33,38,40,48,55,100,47,34,40,37,45,36,44,77,39,58,62,39,76,71,55,75,70,56,52,52,52,48,54,54,53,48,50,56,50,50,54,32,46,45,74,74,49,63,87,41,85,41,56,37,43,32,46,35,24,54,40,63,90,43,66,75,50,49,74,58,50,56,53,51,38,50,52,50,19,65,72,69,74,40,54,50,47,80,34,45,36,58,49,54,32,46,76,72,72,42,45,67,57,44,56,50,49,50,54,35,52,59,56,51,60,73,72,55,70,98,62,86,87,60,47,39,44,81,45,37,67,64,40,35,65,59,49,69,74,58,52,71,67,43,52,47,47,47,67,71,38,60,74,42,62,38,90,87,13,47,50,42,55,31,30,69,78,39,56,27,58,50,54,47,32,52,50,26,63,66,45,84,58,98,58,30,74,59,31,39,52,48,21,56,53,44,51,52,51,48,57,69,73,61,56,76,80,74,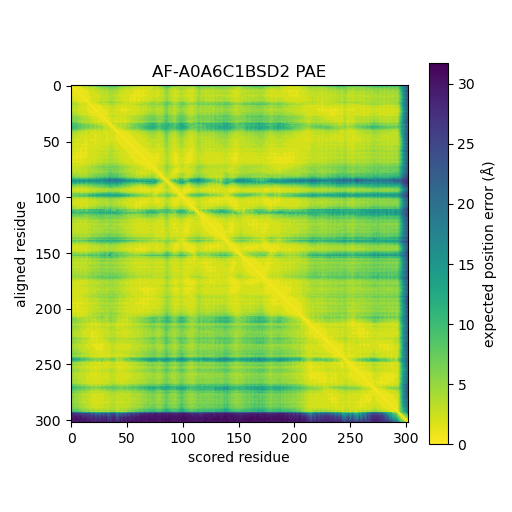68,84,86,74,134

Sequence (302 aa):
MKCEDIISVLNDAIFGKDKQELIERLAENPERFIGLFRPTKPYAKAIQFLLQSHEIKFGDAMEDIIANIFKEQGFNSKVNERLTSNGKNLSVDILLEGDKSAYLIEVKVRDDHDSSKKEGQIFNFQRKLEAFIEVYGEYENLAGIMYFIDNTFQKNKNYYESKLRELSSFFNLEVYLFYGRELFEFFRIGQDWDNLVCCIESWKKTLPDFPVIDYDSDVEDSFTKLKGLSVSTWKKIVENEALWEEDGIMKVLFKEGTTLKELCKYFKNFDGRLKPAYLRLAELLERKIAKIYKEVKSCQSL

Mean predicted aligned error: 5.41 Å